Protein AF-A0A9J6CZW3-F1 (afdb_monomer_lite)

Secondary structure (DSSP, 8-state):
-EEEEEEEEEEE--STT--EEEEEEEESEEEPB-TT---B-SSPPEEEEESTHHHHHHHHHHHTT--HHHH-EEEEEEETT-GGGPEEEE-GGGTEEEPPPPB-BTT--PPSB-EEEEEEETTS-EEEEEEPPPBEEEPSPPS----TTTSPBTT-EEEEEEE-SS-STTEEEEEEETTEEEEESS----EEEEE--TT----SS--PBPSB--TT-EEEEEETTT--BPPPEE------

Radius of gyration: 19.93 Å; chains: 1; bounding box: 53×40×54 Å

Structure (mmCIF, N/CA/C/O backbone):
data_AF-A0A9J6CZW3-F1
#
_entry.id   AF-A0A9J6CZW3-F1
#
loop_
_atom_site.group_PDB
_atom_site.id
_atom_site.type_symbol
_atom_site.label_atom_id
_atom_site.label_alt_id
_atom_site.label_comp_id
_atom_site.label_asym_id
_atom_site.label_entity_id
_atom_site.label_seq_id
_atom_site.pdbx_PDB_ins_code
_atom_site.Cartn_x
_atom_site.Cartn_y
_atom_site.Cartn_z
_atom_site.occupancy
_atom_site.B_iso_or_equiv
_atom_site.auth_seq_id
_atom_site.auth_comp_id
_atom_site.auth_asym_id
_atom_site.auth_atom_id
_atom_site.pdbx_PDB_model_num
ATOM 1 N N . MET A 1 1 ? 8.645 8.645 -10.206 1.00 67.69 1 MET A N 1
ATOM 2 C CA . MET A 1 1 ? 9.502 7.923 -9.237 1.00 67.69 1 MET A CA 1
ATOM 3 C C . MET A 1 1 ? 8.877 6.564 -8.958 1.00 67.69 1 MET A C 1
ATOM 5 O O . MET A 1 1 ? 7.658 6.493 -8.851 1.00 67.69 1 MET A O 1
ATOM 9 N N . VAL A 1 2 ? 9.685 5.504 -8.887 1.00 67.06 2 VAL A N 1
ATOM 10 C CA . VAL A 1 2 ? 9.234 4.144 -8.548 1.00 67.06 2 VAL A CA 1
ATOM 11 C C . VAL A 1 2 ? 9.910 3.746 -7.241 1.00 67.06 2 VAL A C 1
ATOM 13 O O . VAL A 1 2 ? 11.135 3.807 -7.159 1.00 67.06 2 VAL A O 1
ATOM 16 N N . SER A 1 3 ? 9.125 3.358 -6.240 1.00 72.81 3 SER A N 1
ATOM 17 C CA . SER A 1 3 ? 9.622 2.955 -4.920 1.00 72.81 3 SER A CA 1
ATOM 18 C C . SER A 1 3 ? 9.234 1.504 -4.637 1.00 72.81 3 SER A C 1
ATOM 20 O O . SER A 1 3 ? 8.061 1.167 -4.809 1.00 72.81 3 SER A O 1
ATOM 22 N N . PRO A 1 4 ? 10.152 0.633 -4.182 1.00 75.00 4 PRO A N 1
ATOM 23 C CA . PRO A 1 4 ? 9.788 -0.711 -3.751 1.00 75.00 4 PRO A CA 1
ATOM 24 C C . PRO A 1 4 ? 8.944 -0.665 -2.467 1.00 75.00 4 PRO A C 1
ATOM 26 O O . PRO A 1 4 ? 9.240 0.088 -1.532 1.00 75.00 4 PRO A O 1
ATOM 29 N N . VAL A 1 5 ? 7.891 -1.478 -2.413 1.00 79.62 5 VAL A N 1
ATOM 30 C CA . VAL A 1 5 ? 6.906 -1.477 -1.322 1.00 79.62 5 VAL A CA 1
ATOM 31 C C . VAL A 1 5 ? 6.631 -2.880 -0.803 1.00 79.62 5 VAL A C 1
ATOM 33 O O . VAL A 1 5 ? 6.794 -3.881 -1.498 1.00 79.62 5 VAL A O 1
ATOM 36 N N . ALA A 1 6 ? 6.194 -2.943 0.445 1.00 70.12 6 ALA A N 1
ATOM 37 C CA . ALA A 1 6 ? 5.714 -4.140 1.098 1.00 70.12 6 ALA A CA 1
ATOM 38 C C . ALA A 1 6 ? 4.240 -3.981 1.455 1.00 70.12 6 ALA A C 1
ATOM 40 O O . ALA A 1 6 ? 3.775 -2.894 1.790 1.00 70.12 6 ALA A O 1
ATOM 41 N N . ALA A 1 7 ? 3.543 -5.113 1.428 1.00 72.00 7 ALA A N 1
ATOM 42 C CA . ALA A 1 7 ? 2.287 -5.290 2.131 1.00 72.00 7 ALA A CA 1
ATOM 43 C C . ALA A 1 7 ? 2.491 -6.358 3.205 1.00 72.00 7 ALA A C 1
ATOM 45 O O . ALA A 1 7 ? 3.097 -7.404 2.930 1.00 72.00 7 ALA A O 1
ATOM 46 N N . THR A 1 8 ? 1.986 -6.088 4.401 1.00 75.44 8 THR A N 1
ATOM 47 C CA . THR A 1 8 ? 1.850 -7.060 5.484 1.00 75.44 8 THR A CA 1
ATOM 48 C C . THR A 1 8 ? 0.366 -7.267 5.706 1.00 75.44 8 THR A C 1
ATOM 50 O O . THR A 1 8 ? -0.325 -6.312 6.037 1.00 75.44 8 THR A O 1
ATOM 53 N N . THR A 1 9 ? -0.116 -8.483 5.478 1.00 75.19 9 THR A N 1
ATOM 54 C CA . THR A 1 9 ? -1.520 -8.845 5.679 1.00 75.19 9 THR A CA 1
ATOM 55 C C . THR A 1 9 ? -1.598 -9.763 6.883 1.00 75.19 9 THR A C 1
ATOM 57 O O . THR A 1 9 ? -0.913 -10.785 6.912 1.00 75.19 9 THR A O 1
ATOM 60 N N . VAL A 1 10 ? -2.414 -9.390 7.861 1.00 74.88 10 VAL A N 1
ATOM 61 C CA . VAL A 1 10 ? -2.723 -10.203 9.036 1.00 74.88 10 VAL A CA 1
ATOM 62 C C . VAL A 1 10 ? -4.222 -10.450 9.024 1.00 74.88 10 VAL A C 1
ATOM 64 O O . VAL A 1 10 ? -4.991 -9.503 8.893 1.00 74.88 10 VAL A O 1
ATOM 67 N N . ALA A 1 11 ? -4.628 -11.712 9.110 1.00 68.25 11 ALA A N 1
ATOM 68 C CA . ALA A 1 11 ? -6.025 -12.101 9.231 1.00 68.25 11 ALA A CA 1
ATOM 69 C C . ALA A 1 11 ? -6.214 -12.768 10.595 1.00 68.25 11 ALA A C 1
ATOM 71 O O . ALA A 1 11 ? -5.487 -13.711 10.908 1.00 68.25 11 ALA A O 1
ATOM 72 N N . ASP A 1 12 ? -7.159 -12.273 11.390 1.00 58.28 12 ASP A N 1
ATOM 73 C CA . ASP A 1 12 ? -7.645 -12.966 12.581 1.00 58.28 12 ASP A CA 1
ATOM 74 C C . ASP A 1 12 ? -8.987 -13.624 12.241 1.00 58.28 12 ASP A C 1
ATOM 76 O O . ASP A 1 12 ? -9.924 -12.969 11.773 1.00 58.28 12 ASP A O 1
ATOM 80 N N . SER A 1 13 ? -9.059 -14.942 12.425 1.00 51.38 13 SER A N 1
ATOM 81 C CA . SER A 1 13 ? -10.253 -15.746 12.182 1.00 51.38 13 SER A CA 1
ATOM 82 C C . SER A 1 13 ? -10.719 -16.348 13.504 1.00 51.38 13 SER A C 1
ATOM 84 O O . SER A 1 13 ? -10.330 -17.460 13.874 1.00 51.38 13 SER A O 1
ATOM 86 N N . LYS A 1 14 ? -11.571 -15.627 14.230 1.00 49.53 14 LYS A N 1
ATOM 87 C CA . LYS A 1 14 ? -12.278 -16.181 15.387 1.00 49.53 14 LYS A CA 1
ATOM 88 C C . LYS A 1 14 ? -13.766 -16.296 15.066 1.00 49.53 14 LYS A C 1
ATOM 90 O O . LYS A 1 14 ? -14.519 -15.352 15.255 1.00 49.53 14 LYS A O 1
ATOM 95 N N . ARG A 1 15 ? -14.143 -17.523 14.680 1.00 47.56 15 ARG A N 1
ATOM 96 C CA . ARG A 1 15 ? -15.491 -18.059 14.391 1.00 47.56 15 ARG A CA 1
ATOM 97 C C . ARG A 1 15 ? -16.042 -17.793 12.987 1.00 47.56 15 ARG A C 1
ATOM 99 O O . ARG A 1 15 ? -15.716 -16.819 12.325 1.00 47.56 15 ARG A O 1
ATOM 106 N N . GLU A 1 16 ? -16.800 -18.786 12.534 1.00 53.28 16 GLU A N 1
ATOM 107 C CA . GLU A 1 16 ? -17.244 -19.013 11.163 1.00 53.28 16 GLU A CA 1
ATOM 108 C C . GLU A 1 16 ? -18.014 -17.810 10.590 1.00 53.28 16 GLU A C 1
ATOM 110 O O . GLU A 1 16 ? -18.932 -17.296 11.221 1.00 53.28 16 GLU A O 1
ATOM 115 N N . LEU A 1 17 ? -17.640 -17.438 9.358 1.00 57.78 17 LEU A N 1
ATOM 116 C CA . LEU A 1 17 ? -18.304 -16.541 8.392 1.00 57.78 17 LEU A CA 1
ATOM 117 C C . LEU A 1 17 ? -17.837 -15.075 8.273 1.00 57.78 17 LEU A C 1
ATOM 119 O O . LEU A 1 17 ? -18.094 -14.504 7.216 1.00 57.78 17 LEU A O 1
ATOM 123 N N . SER A 1 18 ? -17.083 -14.475 9.205 1.00 71.00 18 SER A N 1
ATOM 124 C CA . SER A 1 18 ? -16.532 -13.115 8.993 1.00 71.00 18 SER A CA 1
ATOM 125 C C . SER A 1 18 ? -15.066 -12.968 9.420 1.00 71.00 18 SER A C 1
ATOM 127 O O . SER A 1 18 ? -14.659 -13.373 10.505 1.00 71.00 18 SER A O 1
ATOM 129 N N . LEU A 1 19 ? -14.236 -12.418 8.524 1.00 85.31 19 LEU A N 1
ATOM 130 C CA . LEU A 1 19 ? -12.794 -12.246 8.736 1.00 85.31 19 LEU A CA 1
ATOM 131 C C . LEU A 1 19 ? -12.462 -10.804 9.122 1.00 85.31 19 LEU A C 1
ATOM 133 O O . LEU A 1 19 ? -12.968 -9.867 8.504 1.00 85.31 19 LEU A O 1
ATOM 137 N N . ASN A 1 20 ? -11.546 -10.653 10.081 1.00 89.38 20 ASN A N 1
ATOM 138 C CA . ASN A 1 20 ? -10.897 -9.390 10.418 1.00 89.38 20 ASN A CA 1
ATOM 139 C C . ASN A 1 20 ? -9.519 -9.361 9.774 1.00 89.38 20 ASN A C 1
ATOM 141 O O . ASN A 1 20 ? -8.616 -10.088 10.190 1.00 89.38 20 ASN A O 1
ATOM 145 N N . ILE A 1 21 ? -9.348 -8.540 8.743 1.00 91.50 21 ILE A N 1
ATOM 146 C CA . ILE A 1 21 ? -8.085 -8.443 8.015 1.00 91.50 21 ILE A CA 1
ATOM 147 C C . ILE A 1 21 ? -7.501 -7.048 8.203 1.00 91.50 21 ILE A C 1
ATOM 149 O O . ILE A 1 21 ? -8.170 -6.047 7.964 1.00 91.50 21 ILE A O 1
ATOM 153 N N . ILE A 1 22 ? -6.229 -6.984 8.582 1.00 92.38 22 ILE A N 1
ATOM 154 C CA . ILE A 1 22 ? -5.438 -5.755 8.620 1.00 92.38 22 ILE A CA 1
ATOM 155 C C . ILE A 1 22 ? -4.379 -5.838 7.534 1.00 92.38 22 ILE A C 1
ATOM 157 O O . ILE A 1 22 ? -3.640 -6.822 7.437 1.00 92.38 22 ILE A O 1
ATOM 161 N N . VAL A 1 23 ? -4.273 -4.786 6.727 1.00 92.50 23 VAL A N 1
ATOM 162 C CA . VAL A 1 23 ? -3.209 -4.651 5.732 1.00 92.50 23 VAL A CA 1
ATOM 163 C C . VAL A 1 23 ? -2.390 -3.407 6.020 1.00 92.50 23 VAL A C 1
ATOM 165 O O . VAL A 1 23 ? -2.892 -2.293 5.928 1.00 92.50 23 VAL A O 1
ATOM 168 N N . ILE A 1 24 ? -1.106 -3.598 6.309 1.00 92.88 24 ILE A N 1
ATOM 169 C CA . ILE A 1 24 ? -0.128 -2.521 6.464 1.00 92.88 24 ILE A CA 1
ATOM 170 C C . ILE A 1 24 ? 0.669 -2.422 5.166 1.00 92.88 24 ILE A C 1
ATOM 172 O O . ILE A 1 24 ? 1.400 -3.354 4.810 1.00 92.88 24 ILE A O 1
ATOM 176 N N . LEU A 1 25 ? 0.537 -1.301 4.462 1.00 92.25 25 LEU A N 1
ATOM 177 C CA . LEU A 1 25 ? 1.336 -0.987 3.284 1.00 92.25 25 LEU A CA 1
ATOM 178 C C . LEU A 1 25 ? 2.404 0.048 3.632 1.00 92.25 25 LEU A C 1
ATOM 180 O O . LEU A 1 25 ? 2.115 1.090 4.217 1.00 92.25 25 LEU A O 1
ATOM 184 N N . ASN A 1 26 ? 3.646 -0.219 3.240 1.00 90.94 26 ASN A N 1
ATOM 185 C CA . ASN A 1 26 ? 4.768 0.674 3.512 1.00 90.94 26 ASN A CA 1
ATOM 186 C C . ASN A 1 26 ? 5.879 0.530 2.466 1.00 90.94 26 ASN A C 1
ATOM 188 O O . ASN A 1 26 ? 6.010 -0.498 1.801 1.00 90.94 26 ASN A O 1
ATOM 192 N N . ALA A 1 27 ? 6.731 1.548 2.350 1.00 89.06 27 ALA A N 1
ATOM 193 C CA . ALA A 1 27 ? 7.990 1.422 1.622 1.00 89.06 27 ALA A CA 1
ATOM 194 C C . ALA A 1 27 ? 8.925 0.431 2.340 1.00 89.06 27 ALA A C 1
ATOM 196 O O . ALA A 1 27 ? 8.997 0.422 3.570 1.00 89.06 27 ALA A O 1
ATOM 197 N N . VAL A 1 28 ? 9.672 -0.385 1.590 1.00 88.12 28 VAL A N 1
ATOM 198 C CA . VAL A 1 28 ? 10.689 -1.295 2.179 1.00 88.12 28 VAL A CA 1
ATOM 199 C C . VAL A 1 28 ? 12.018 -0.597 2.446 1.00 88.12 28 VAL A C 1
ATOM 201 O O . VAL A 1 28 ? 12.859 -1.096 3.195 1.00 88.12 28 VAL A O 1
ATOM 204 N N . VAL A 1 29 ? 12.212 0.572 1.840 1.00 84.00 29 VAL A N 1
ATOM 205 C CA . VAL A 1 29 ? 13.411 1.390 1.964 1.00 84.00 29 VAL A CA 1
ATOM 206 C C . VAL A 1 29 ? 13.005 2.847 2.152 1.00 84.00 29 VAL A C 1
ATOM 208 O O . VAL A 1 29 ? 12.082 3.329 1.500 1.00 84.00 29 VAL A O 1
ATOM 211 N N . VAL A 1 30 ? 13.712 3.548 3.035 1.00 82.31 30 VAL A N 1
ATOM 212 C CA . VAL A 1 30 ? 13.486 4.957 3.364 1.00 82.31 30 VAL A CA 1
ATOM 213 C C . VAL A 1 30 ? 14.793 5.725 3.289 1.00 82.31 30 VAL A C 1
ATOM 215 O O . VAL A 1 30 ? 15.814 5.273 3.806 1.00 82.31 30 VAL A O 1
ATOM 218 N N . GLN A 1 31 ? 14.752 6.910 2.686 1.00 78.94 31 GLN A N 1
ATOM 219 C CA . GLN A 1 31 ? 15.911 7.783 2.564 1.00 78.94 31 GLN A CA 1
ATOM 220 C C . GLN A 1 31 ? 16.051 8.715 3.776 1.00 78.94 31 GLN A C 1
ATOM 222 O O . GLN A 1 31 ? 15.079 9.312 4.238 1.00 78.94 31 GLN A O 1
ATOM 227 N N . LYS A 1 32 ? 17.282 8.860 4.275 1.00 82.00 32 LYS A N 1
ATOM 228 C CA . LYS A 1 32 ? 17.621 9.833 5.322 1.00 82.00 32 LYS A CA 1
ATOM 229 C C . LYS A 1 32 ? 17.555 11.276 4.814 1.00 82.00 32 LYS A C 1
ATOM 231 O O . LYS A 1 32 ? 17.997 11.587 3.712 1.00 82.00 32 LYS A O 1
ATOM 236 N N . SER A 1 33 ? 17.114 12.166 5.692 1.00 76.56 33 SER A N 1
ATOM 237 C CA . SER A 1 33 ? 17.142 13.624 5.568 1.00 76.56 33 SER A CA 1
ATOM 238 C C . SER A 1 33 ? 18.525 14.178 5.920 1.00 76.56 33 SER A C 1
ATOM 240 O O . SER A 1 33 ? 19.068 13.871 6.983 1.00 76.56 33 SER A O 1
ATOM 242 N N . TYR A 1 34 ? 19.094 15.019 5.056 1.00 75.31 34 TYR A N 1
ATOM 243 C CA . TYR A 1 34 ? 20.425 15.612 5.239 1.00 75.31 34 TYR A CA 1
ATOM 244 C C . TYR A 1 34 ? 20.338 17.129 5.437 1.00 75.31 34 TYR A C 1
ATOM 246 O O . TYR A 1 34 ? 19.664 17.828 4.676 1.00 75.31 34 TYR A O 1
ATOM 254 N N . GLY A 1 35 ? 21.069 17.644 6.433 1.00 73.69 35 GLY A N 1
ATOM 255 C CA . GLY A 1 35 ? 21.044 19.063 6.793 1.00 73.69 35 GLY A CA 1
ATOM 256 C C . GLY A 1 35 ? 19.627 19.526 7.144 1.00 73.69 35 GLY A C 1
ATOM 257 O O . GLY A 1 35 ? 18.889 18.815 7.820 1.00 73.69 35 GLY A O 1
ATOM 258 N N . ASN A 1 36 ? 19.227 20.687 6.623 1.00 71.31 36 ASN A N 1
ATOM 259 C CA . ASN A 1 36 ? 17.894 21.256 6.857 1.00 71.31 36 ASN A CA 1
ATOM 260 C C . ASN A 1 36 ? 16.810 20.705 5.908 1.00 71.31 36 ASN A C 1
ATOM 262 O O . ASN A 1 36 ? 15.644 21.083 6.021 1.00 71.31 36 ASN A O 1
ATOM 266 N N . LYS A 1 37 ? 17.161 19.823 4.958 1.00 68.12 37 LYS A N 1
ATOM 267 C CA . LYS A 1 37 ? 16.193 19.234 4.020 1.00 68.12 37 LYS A CA 1
ATOM 268 C C . LYS A 1 37 ? 15.474 18.060 4.675 1.00 68.12 37 LYS A C 1
ATOM 270 O O . LYS A 1 37 ? 16.085 17.019 4.904 1.00 68.12 37 LYS A O 1
ATOM 275 N N . LYS A 1 38 ? 14.168 18.206 4.902 1.00 69.81 38 LYS A N 1
ATOM 276 C CA . LYS A 1 38 ? 13.287 17.123 5.359 1.00 69.81 38 LYS A CA 1
ATOM 277 C C . LYS A 1 38 ? 12.829 16.288 4.163 1.00 69.81 38 LYS A C 1
ATOM 279 O O . LYS A 1 38 ? 12.134 16.787 3.283 1.00 69.81 38 LYS A O 1
ATOM 284 N N . GLN A 1 39 ? 13.239 15.027 4.132 1.00 69.38 39 GLN A N 1
ATOM 285 C CA . GLN A 1 39 ? 12.763 14.023 3.189 1.00 69.38 39 GLN A CA 1
ATOM 286 C C . GLN A 1 39 ? 11.767 13.117 3.902 1.00 69.38 39 GLN A C 1
ATOM 288 O O . GLN A 1 39 ? 12.128 12.342 4.786 1.00 69.38 39 GLN A O 1
ATOM 293 N N . PHE A 1 40 ? 10.504 13.250 3.522 1.00 72.62 40 PHE A N 1
ATOM 294 C CA . PHE A 1 40 ? 9.447 12.360 3.977 1.00 72.62 40 PHE A CA 1
ATOM 295 C C . PHE A 1 40 ? 9.563 11.003 3.257 1.00 72.62 40 PHE A C 1
ATOM 297 O O . PHE A 1 40 ? 10.047 10.929 2.127 1.00 72.62 40 PHE A O 1
ATOM 304 N N . ILE A 1 41 ? 9.146 9.922 3.918 1.00 75.81 41 ILE A N 1
ATOM 305 C CA . ILE A 1 41 ? 8.979 8.587 3.317 1.00 75.81 41 ILE A CA 1
ATOM 306 C C . ILE A 1 41 ? 7.951 8.644 2.185 1.00 75.81 41 ILE A C 1
ATOM 308 O O . ILE A 1 41 ? 6.862 9.194 2.337 1.00 75.81 41 ILE A O 1
ATOM 312 N N . PHE A 1 42 ? 8.279 8.006 1.064 1.00 77.94 42 PHE A N 1
ATOM 313 C CA . PHE A 1 42 ? 7.345 7.835 -0.038 1.00 77.94 42 PHE A CA 1
ATOM 314 C C . PHE A 1 42 ? 7.331 6.387 -0.548 1.00 77.94 42 PHE A C 1
ATOM 316 O O . PHE A 1 42 ? 8.402 5.824 -0.800 1.00 77.94 42 PHE A O 1
ATOM 323 N N . PRO A 1 43 ? 6.138 5.808 -0.780 1.00 87.44 43 PRO A N 1
ATOM 324 C CA . PRO A 1 43 ? 4.819 6.361 -0.438 1.00 87.44 43 PRO A CA 1
ATOM 325 C C . PRO A 1 43 ? 4.597 6.447 1.090 1.00 87.44 43 PRO A C 1
ATOM 327 O O . PRO A 1 43 ? 5.303 5.757 1.833 1.00 87.44 43 PRO A O 1
ATOM 330 N N . PRO A 1 44 ? 3.657 7.286 1.574 1.00 89.12 44 PRO A N 1
ATOM 331 C CA . PRO A 1 44 ? 3.296 7.286 2.988 1.00 89.12 44 PRO A CA 1
ATOM 332 C C . PRO A 1 44 ? 2.819 5.890 3.387 1.00 89.12 44 PRO A C 1
ATOM 334 O O . PRO A 1 44 ? 2.148 5.211 2.606 1.00 89.12 44 PRO A O 1
ATOM 337 N N . SER A 1 45 ? 3.168 5.456 4.597 1.00 91.31 45 SER A N 1
ATOM 338 C CA . SER A 1 45 ? 2.644 4.181 5.091 1.00 91.31 45 SER A CA 1
ATOM 339 C C . SER A 1 45 ? 1.139 4.312 5.298 1.00 91.31 45 SER A C 1
ATOM 341 O O . SER A 1 45 ? 0.641 5.397 5.600 1.00 91.31 45 SER A O 1
ATOM 343 N N . CYS A 1 46 ? 0.398 3.233 5.104 1.00 91.81 46 CYS A N 1
ATOM 344 C CA . CYS A 1 46 ? -1.039 3.237 5.319 1.00 91.81 46 CYS A CA 1
ATOM 345 C C . CYS A 1 46 ? -1.533 1.889 5.822 1.00 91.81 46 CYS A C 1
ATOM 347 O O . CYS A 1 46 ? -0.886 0.855 5.641 1.00 91.81 46 CYS A O 1
ATOM 349 N N . VAL A 1 47 ? -2.676 1.932 6.491 1.00 93.25 47 VAL A N 1
ATOM 350 C CA . VAL A 1 47 ? -3.313 0.776 7.109 1.00 93.25 47 VAL A CA 1
ATOM 351 C C . VAL A 1 47 ? -4.730 0.668 6.562 1.00 93.25 47 VAL A C 1
ATOM 353 O O . VAL A 1 47 ? -5.444 1.669 6.513 1.00 93.25 47 VAL A O 1
ATOM 356 N N . TYR A 1 48 ? -5.109 -0.537 6.144 1.00 93.00 48 TYR A N 1
ATOM 357 C CA . TYR A 1 48 ? -6.461 -0.888 5.723 1.00 93.00 48 TYR A CA 1
ATOM 358 C C . TYR A 1 48 ? -7.052 -1.905 6.688 1.00 93.00 48 TYR A C 1
ATOM 360 O O . TYR A 1 48 ? -6.364 -2.848 7.088 1.00 93.00 48 TYR A O 1
ATOM 368 N N . LEU A 1 49 ? -8.335 -1.744 6.979 1.00 92.88 49 LEU A N 1
ATOM 369 C CA . LEU A 1 49 ? -9.165 -2.729 7.653 1.00 92.88 49 LEU A CA 1
ATOM 370 C C . LEU A 1 49 ? -10.089 -3.339 6.598 1.00 92.88 49 LEU A C 1
ATOM 372 O O . LEU A 1 49 ? -10.886 -2.650 5.970 1.00 92.88 49 LEU A O 1
ATOM 376 N N . LEU A 1 50 ? -9.920 -4.624 6.325 1.00 91.06 50 LEU A N 1
ATOM 377 C CA . LEU A 1 50 ? -10.673 -5.349 5.308 1.00 91.06 50 LEU A CA 1
ATOM 378 C C . LEU A 1 50 ? -11.462 -6.488 5.957 1.00 91.06 50 LEU A C 1
ATOM 380 O O . LEU A 1 50 ? -11.070 -7.011 7.002 1.00 91.06 50 LEU A O 1
ATOM 384 N N . GLY A 1 51 ? -12.532 -6.900 5.283 1.00 89.81 51 GLY A N 1
ATOM 385 C CA . GLY A 1 51 ? -13.441 -7.939 5.754 1.00 89.81 51 GLY A CA 1
ATOM 386 C C . GLY A 1 51 ? -14.552 -7.397 6.651 1.00 89.81 51 GLY A C 1
ATOM 387 O O . GLY A 1 51 ? -14.405 -6.374 7.321 1.00 89.81 51 GLY A O 1
ATOM 388 N N . ASP A 1 52 ? -15.677 -8.105 6.649 1.00 89.62 52 ASP A N 1
ATOM 389 C CA . ASP A 1 52 ? -16.912 -7.649 7.298 1.00 89.62 52 ASP A CA 1
ATOM 390 C C . ASP A 1 52 ? -16.914 -7.906 8.814 1.00 89.62 52 ASP A C 1
ATOM 392 O O . ASP A 1 52 ? -17.800 -7.445 9.536 1.00 89.62 52 ASP A O 1
ATOM 396 N N . GLY A 1 53 ? -15.904 -8.617 9.331 1.00 90.06 53 GLY A N 1
ATOM 397 C CA . GLY A 1 53 ? -15.799 -8.918 10.757 1.00 90.06 53 GLY A CA 1
ATOM 398 C C . GLY A 1 53 ? -15.648 -7.663 11.624 1.00 90.06 53 GLY A C 1
ATOM 399 O O . GLY A 1 53 ? -16.136 -7.646 12.754 1.00 90.06 53 GLY A O 1
ATOM 400 N N . TRP A 1 54 ? -15.052 -6.588 11.091 1.00 90.56 54 TRP A N 1
ATOM 401 C CA . TRP A 1 54 ? -14.869 -5.329 11.818 1.00 90.56 54 TRP A CA 1
ATOM 402 C C . TRP A 1 54 ? -16.212 -4.672 12.130 1.00 90.56 54 TRP A C 1
ATOM 404 O O . TRP A 1 54 ? -16.455 -4.244 13.260 1.00 90.56 54 TRP A O 1
ATOM 414 N N . GLN A 1 55 ? -17.111 -4.650 11.142 1.00 89.88 55 GLN A N 1
ATOM 415 C CA . GLN A 1 55 ? -18.476 -4.164 11.329 1.00 89.88 55 GLN A CA 1
ATOM 416 C C . GLN A 1 55 ? -19.263 -5.096 12.251 1.00 89.88 55 GLN A C 1
ATOM 418 O O . GLN A 1 55 ? -19.889 -4.622 13.196 1.00 89.88 55 GLN A O 1
ATOM 423 N N . GLY A 1 56 ? -19.149 -6.415 12.062 1.00 90.25 56 GLY A N 1
ATOM 424 C CA . GLY A 1 56 ? -19.808 -7.393 12.932 1.00 90.25 56 GLY A CA 1
ATOM 425 C C . GLY A 1 56 ? -19.403 -7.265 14.407 1.00 90.25 56 GLY A C 1
ATOM 426 O O . GLY A 1 56 ? -20.257 -7.334 15.293 1.00 90.25 56 GLY A O 1
ATOM 427 N N . LYS A 1 57 ? -18.117 -7.014 14.685 1.00 89.75 57 LYS A N 1
ATOM 428 C CA . LYS A 1 57 ? -17.610 -6.762 16.042 1.00 89.75 57 LYS A CA 1
ATOM 429 C C . LYS A 1 57 ? -18.150 -5.448 16.611 1.00 89.75 57 LYS A C 1
ATOM 431 O O . LYS A 1 57 ? -18.586 -5.440 17.761 1.00 89.75 57 LYS A O 1
ATOM 436 N N . ARG A 1 58 ? -18.191 -4.370 15.819 1.00 90.88 58 ARG A N 1
ATOM 437 C CA . ARG A 1 58 ? -18.809 -3.096 16.232 1.00 90.88 58 ARG A CA 1
ATOM 438 C C . ARG A 1 58 ? -20.284 -3.287 16.599 1.00 90.88 58 ARG A C 1
ATOM 440 O O . ARG A 1 58 ? -20.693 -2.897 17.686 1.00 90.88 58 ARG A O 1
ATOM 447 N N . GLU A 1 59 ? -21.069 -3.949 15.751 1.00 92.69 59 GLU A N 1
ATOM 448 C CA . GLU A 1 59 ? -22.482 -4.245 16.030 1.00 92.69 59 GLU A CA 1
ATOM 449 C C . GLU A 1 59 ? -22.668 -5.120 17.272 1.00 92.69 59 GLU A C 1
ATOM 451 O O . GLU A 1 59 ? -23.620 -4.942 18.031 1.00 92.69 59 GLU A O 1
ATOM 456 N N . GLN A 1 60 ? -21.768 -6.078 17.498 1.00 91.69 60 GLN A N 1
ATOM 457 C CA . GLN A 1 60 ? -21.791 -6.903 18.700 1.00 91.69 60 GLN A CA 1
ATOM 458 C C . GLN A 1 60 ? -21.583 -6.068 19.970 1.00 91.69 60 GLN A C 1
ATOM 460 O O . GLN A 1 60 ? -22.305 -6.291 20.940 1.00 91.69 60 GLN A O 1
ATOM 465 N N . LEU A 1 61 ? -20.642 -5.119 19.963 1.00 92.75 61 LEU A N 1
ATOM 466 C CA . LEU A 1 61 ? -20.409 -4.208 21.089 1.00 92.75 61 LEU A CA 1
ATOM 467 C C . LEU A 1 61 ? -21.638 -3.333 21.356 1.00 92.75 61 LEU A C 1
ATOM 469 O O . LEU A 1 61 ? -22.111 -3.272 22.490 1.00 92.75 61 LEU A O 1
ATOM 473 N N . LEU A 1 62 ? -22.226 -2.751 20.308 1.00 94.50 62 LEU A N 1
ATOM 474 C CA . LEU A 1 62 ? -23.446 -1.945 20.428 1.00 94.50 62 LEU A CA 1
ATOM 475 C C . LEU A 1 62 ? -24.623 -2.766 20.981 1.00 94.50 62 LEU A C 1
ATOM 477 O O . LEU A 1 62 ? -25.334 -2.314 21.876 1.00 94.50 62 LEU A O 1
ATOM 481 N N . ARG A 1 63 ? -24.803 -4.016 20.524 1.00 95.06 63 ARG A N 1
ATOM 482 C CA . ARG A 1 63 ? -25.820 -4.935 21.076 1.00 95.06 63 ARG A CA 1
ATOM 483 C C . ARG A 1 63 ? -25.570 -5.309 22.537 1.00 95.06 63 ARG A C 1
ATOM 485 O O . ARG A 1 63 ? -26.525 -5.613 23.244 1.00 95.06 63 ARG A O 1
ATOM 492 N N . ALA A 1 64 ? -24.316 -5.301 22.983 1.00 94.62 64 ALA A N 1
ATOM 493 C CA . ALA A 1 64 ? -23.948 -5.538 24.376 1.00 94.62 64 ALA A CA 1
ATOM 494 C C . ALA A 1 64 ? -24.159 -4.303 25.279 1.00 94.62 64 ALA A C 1
ATOM 496 O O . ALA A 1 64 ? -23.908 -4.389 26.479 1.00 94.62 64 ALA A O 1
ATOM 497 N N . GLY A 1 65 ? -24.645 -3.184 24.729 1.00 95.06 65 GLY A N 1
ATOM 498 C CA . GLY A 1 65 ? -24.914 -1.948 25.465 1.00 95.06 65 GLY A CA 1
ATOM 499 C C . GLY A 1 65 ? -23.748 -0.957 25.488 1.00 95.06 65 GLY A C 1
ATOM 500 O O . GLY A 1 65 ? -23.809 0.014 26.238 1.00 95.06 65 GLY A O 1
ATOM 501 N N . GLU A 1 66 ? -22.699 -1.183 24.691 1.00 95.94 66 GLU A N 1
ATOM 502 C CA . GLU A 1 66 ? -21.599 -0.230 24.537 1.00 95.94 66 GLU A CA 1
ATOM 503 C C . GLU A 1 66 ? -22.053 1.024 23.774 1.00 95.94 66 GLU A C 1
ATOM 505 O O . GLU A 1 66 ? -22.959 0.982 22.938 1.00 95.94 66 GLU A O 1
ATOM 510 N N . SER A 1 67 ? -21.409 2.156 24.050 1.00 95.06 67 SER A N 1
ATOM 511 C CA . SER A 1 67 ? -21.669 3.405 23.330 1.00 95.06 67 SER A CA 1
ATOM 512 C C . SER A 1 67 ? -21.082 3.391 21.910 1.00 95.06 67 SER A C 1
ATOM 514 O O . SER A 1 67 ? -20.116 2.685 21.633 1.00 95.06 67 SER A O 1
ATOM 516 N N . GLU A 1 68 ? -21.601 4.237 21.010 1.00 91.94 68 GLU A N 1
ATOM 517 C CA . GLU A 1 68 ? -20.994 4.449 19.679 1.00 91.94 68 GLU A CA 1
ATOM 518 C C . GLU A 1 68 ? -19.523 4.861 19.774 1.00 91.94 68 GLU A C 1
ATOM 520 O O . GLU A 1 68 ? -18.700 4.408 18.982 1.00 91.94 68 GLU A O 1
ATOM 525 N N . HIS A 1 69 ? -19.185 5.681 20.777 1.00 91.38 69 HIS A N 1
ATOM 526 C CA . HIS A 1 69 ? -17.800 6.041 21.041 1.00 91.38 69 HIS A CA 1
ATOM 527 C C . HIS A 1 69 ? -17.000 4.821 21.491 1.00 91.38 69 HIS A C 1
ATOM 529 O O . HIS A 1 69 ? -15.988 4.537 20.884 1.00 91.38 69 HIS A O 1
ATOM 535 N N . GLY A 1 70 ? -17.467 4.050 22.472 1.00 91.44 70 GLY A N 1
ATOM 536 C CA . GLY A 1 70 ? -16.740 2.880 22.968 1.00 91.44 70 GLY A CA 1
ATOM 537 C C . GLY A 1 70 ? -16.558 1.764 21.933 1.00 91.44 70 GLY A C 1
ATOM 538 O O . GLY A 1 70 ? -15.552 1.059 21.960 1.00 91.44 70 GLY A O 1
ATOM 539 N N . ALA A 1 71 ? -17.494 1.625 20.989 1.00 91.88 71 ALA A N 1
ATOM 540 C CA . ALA A 1 71 ? -17.408 0.661 19.893 1.00 91.88 71 ALA A CA 1
ATOM 541 C C . ALA A 1 71 ? -16.516 1.135 18.728 1.00 91.88 71 ALA A C 1
ATOM 543 O O . ALA A 1 71 ? -16.170 0.330 17.855 1.00 91.88 71 ALA A O 1
ATOM 544 N N . HIS A 1 72 ? -16.146 2.420 18.698 1.00 91.00 72 HIS A N 1
ATOM 545 C CA . HIS A 1 72 ? -15.251 2.979 17.695 1.00 91.00 72 HIS A CA 1
ATOM 546 C C . HIS A 1 72 ? -13.859 2.346 17.804 1.00 91.00 72 HIS A C 1
ATOM 548 O O . HIS A 1 72 ? -13.355 2.067 18.892 1.00 91.00 72 HIS A O 1
ATOM 554 N N . LEU A 1 73 ? -13.257 2.077 16.648 1.00 91.06 73 LEU A N 1
ATOM 555 C CA . LEU A 1 73 ? -11.951 1.448 16.550 1.00 91.06 73 LEU A CA 1
ATOM 556 C C . LEU A 1 73 ? -10.907 2.516 16.247 1.00 91.06 73 LEU A C 1
ATOM 558 O O . LEU A 1 73 ? -11.004 3.218 15.240 1.00 91.06 73 LEU A O 1
ATOM 562 N N . CYS A 1 74 ? -9.866 2.588 17.065 1.00 90.38 74 CYS A N 1
ATOM 563 C CA . CYS A 1 74 ? -8.744 3.472 16.814 1.00 90.38 74 CYS A CA 1
ATOM 564 C C . CYS A 1 74 ? -7.424 2.699 16.813 1.00 90.38 74 CYS A C 1
ATOM 566 O O . CYS A 1 74 ? -7.325 1.536 17.221 1.00 90.38 74 CYS A O 1
ATOM 568 N N . ALA A 1 75 ? -6.385 3.337 16.279 1.00 92.06 75 ALA A N 1
ATOM 569 C CA . ALA A 1 75 ? -5.061 2.747 16.283 1.00 92.06 75 ALA A CA 1
ATOM 570 C C . ALA A 1 75 ? -3.971 3.768 16.538 1.00 92.06 75 ALA A C 1
ATOM 572 O O . ALA A 1 75 ? -4.121 4.956 16.274 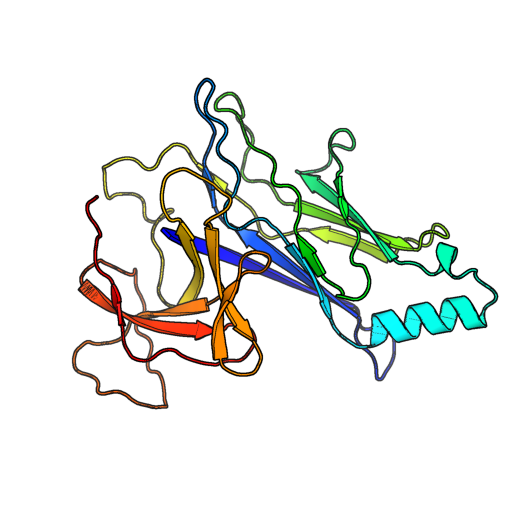1.00 92.06 75 ALA A O 1
ATOM 573 N N . PHE A 1 76 ? -2.833 3.281 17.008 1.00 91.31 76 PHE A N 1
ATOM 574 C CA . PHE A 1 76 ? -1.629 4.072 17.188 1.00 91.31 76 PHE A CA 1
ATOM 575 C C . PHE A 1 76 ? -0.499 3.432 16.409 1.00 91.31 76 PHE A C 1
ATOM 577 O O . PHE A 1 76 ? -0.206 2.251 16.587 1.00 91.31 76 PHE A O 1
ATOM 584 N N . ILE A 1 77 ? 0.156 4.222 15.565 1.00 89.62 77 ILE A N 1
ATOM 585 C CA . ILE A 1 77 ? 1.350 3.800 14.849 1.00 89.62 77 ILE A CA 1
ATOM 586 C C . ILE A 1 77 ? 2.601 4.400 15.480 1.00 89.62 77 ILE A C 1
ATOM 588 O O . ILE A 1 77 ? 2.666 5.595 15.759 1.00 89.62 77 ILE A O 1
ATOM 592 N N . GLY A 1 78 ? 3.616 3.566 15.675 1.00 87.50 78 GLY A N 1
ATOM 593 C CA . GLY A 1 78 ? 4.936 3.971 16.141 1.00 87.50 78 GLY A CA 1
ATOM 594 C C . GLY A 1 78 ? 6.058 3.303 15.353 1.00 87.50 78 GLY A C 1
ATOM 595 O O . GLY A 1 78 ? 5.846 2.360 14.587 1.00 87.50 78 GLY A O 1
ATOM 596 N N . ILE A 1 79 ? 7.278 3.796 15.556 1.00 82.88 79 ILE A N 1
ATOM 597 C CA . ILE A 1 79 ? 8.502 3.180 15.038 1.00 82.88 79 ILE A CA 1
ATOM 598 C C . ILE A 1 79 ? 9.192 2.444 16.186 1.00 82.88 79 ILE A C 1
ATOM 600 O O . ILE A 1 79 ? 9.691 3.072 17.117 1.00 82.88 79 ILE A O 1
ATOM 604 N N . GLY A 1 80 ? 9.269 1.115 16.104 1.00 68.62 80 GLY A N 1
ATOM 605 C CA . GLY A 1 80 ? 9.839 0.300 17.181 1.00 68.62 80 GLY A CA 1
ATOM 606 C C . GLY A 1 80 ? 8.955 0.262 18.436 1.00 68.62 80 GLY A C 1
ATOM 607 O O . GLY A 1 80 ? 7.731 0.242 18.323 1.00 68.62 80 GLY A O 1
ATOM 608 N N . ASN A 1 81 ? 9.586 0.221 19.616 1.00 56.50 81 ASN A N 1
ATOM 609 C CA . ASN A 1 81 ? 8.918 0.051 20.918 1.00 56.50 81 ASN A CA 1
ATOM 610 C C . ASN A 1 81 ? 8.894 1.331 21.779 1.00 56.50 81 ASN A C 1
ATOM 612 O O . ASN A 1 81 ? 8.637 1.250 22.974 1.00 56.50 81 ASN A O 1
ATOM 616 N N . SER A 1 82 ? 9.213 2.505 21.226 1.00 60.22 82 SER A N 1
ATOM 617 C CA . SER A 1 82 ? 9.176 3.756 21.995 1.00 60.22 82 SER A CA 1
ATOM 618 C C . SER A 1 82 ? 7.786 4.389 21.956 1.00 60.22 82 SER A C 1
ATOM 620 O O . SER A 1 82 ? 7.278 4.686 20.875 1.00 60.22 82 SER A O 1
ATOM 622 N N . ASP A 1 83 ? 7.213 4.668 23.125 1.00 61.03 83 ASP A N 1
ATOM 623 C CA . ASP A 1 83 ? 5.888 5.293 23.257 1.00 61.03 83 ASP A CA 1
ATOM 624 C C . ASP A 1 83 ? 5.861 6.796 22.939 1.00 61.03 83 ASP A C 1
ATOM 626 O O . ASP A 1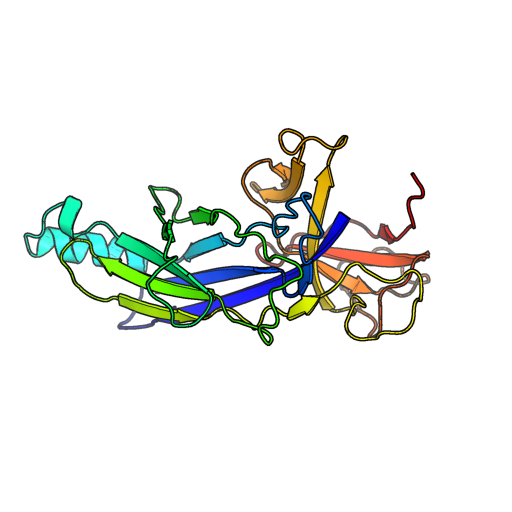 83 ? 4.794 7.348 22.692 1.00 61.03 83 ASP A O 1
ATOM 630 N N . GLN A 1 84 ? 7.019 7.464 22.906 1.00 58.00 84 GLN A N 1
ATOM 631 C CA . GLN A 1 84 ? 7.095 8.932 22.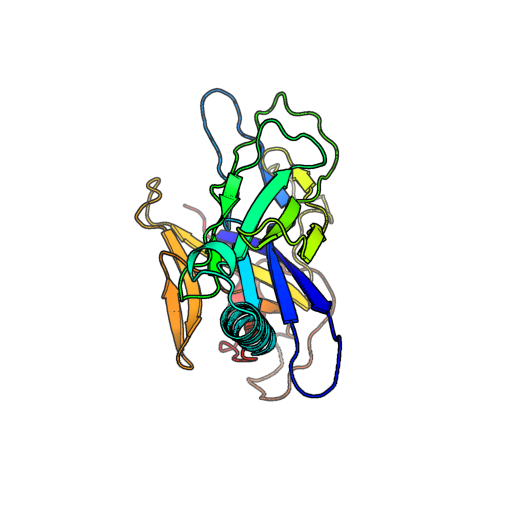867 1.00 58.00 84 GLN A CA 1
ATOM 632 C C . GLN A 1 84 ? 6.707 9.585 21.527 1.00 58.00 84 GLN A C 1
ATOM 634 O O . GLN A 1 84 ? 6.472 10.786 21.507 1.00 58.00 84 GLN A O 1
ATOM 639 N N . ASP A 1 85 ? 6.568 8.815 20.443 1.00 67.75 85 ASP A N 1
ATOM 640 C CA . ASP A 1 85 ? 6.273 9.335 19.094 1.00 67.75 85 ASP A CA 1
ATOM 641 C C . ASP A 1 85 ? 5.099 8.600 18.416 1.00 67.75 85 ASP A C 1
ATOM 643 O O . ASP A 1 85 ? 5.041 8.484 17.187 1.00 67.75 85 ASP A O 1
ATOM 647 N N . LYS A 1 86 ? 4.170 8.040 19.201 1.00 82.88 86 LYS A N 1
ATOM 648 C CA . LYS A 1 86 ? 3.005 7.340 18.647 1.00 82.88 86 LYS A CA 1
ATOM 649 C C . LYS A 1 86 ? 2.032 8.331 18.011 1.00 82.88 86 LYS A C 1
ATOM 651 O O . LYS A 1 86 ? 1.575 9.277 18.645 1.00 82.88 86 LYS A O 1
ATOM 656 N N . GLN A 1 87 ? 1.682 8.085 16.755 1.00 88.69 87 GLN A N 1
ATOM 657 C CA . GLN A 1 87 ? 0.671 8.844 16.035 1.00 88.69 87 GLN A CA 1
ATOM 658 C C . GLN A 1 87 ? -0.656 8.084 16.064 1.00 88.69 87 GLN A C 1
ATOM 660 O O . GLN A 1 87 ? -0.700 6.920 15.670 1.00 88.69 87 GLN A O 1
ATOM 665 N N . GLN A 1 88 ? -1.739 8.753 16.455 1.00 90.56 88 GLN A N 1
ATOM 666 C CA . GLN A 1 88 ? -3.081 8.199 16.307 1.00 90.56 88 GLN A CA 1
ATOM 667 C C . GLN A 1 88 ? -3.469 8.104 14.821 1.00 90.56 88 GLN A C 1
ATOM 669 O O . GLN A 1 88 ? -3.172 8.995 14.012 1.00 90.56 88 GLN A O 1
ATOM 674 N N . LEU A 1 89 ? -4.112 6.997 14.477 1.00 90.50 89 LEU A N 1
ATOM 675 C CA . LEU A 1 89 ? -4.740 6.713 13.202 1.00 90.50 89 LEU A CA 1
ATOM 676 C C . LEU A 1 89 ? -6.245 6.647 13.426 1.00 90.50 89 LEU A C 1
ATOM 678 O O . LEU A 1 89 ? -6.728 5.897 14.274 1.00 90.50 89 LEU A O 1
ATOM 682 N N . ASP A 1 90 ? -6.948 7.437 12.632 1.00 86.81 90 ASP A N 1
ATOM 683 C CA . ASP A 1 90 ? -8.396 7.419 12.529 1.00 86.81 90 ASP A CA 1
ATOM 684 C C . ASP A 1 90 ? -8.754 6.823 11.166 1.00 86.81 90 ASP A C 1
ATOM 686 O O . ASP A 1 90 ? -8.314 7.321 10.122 1.00 86.81 90 ASP A O 1
ATOM 690 N N . PHE A 1 91 ? -9.473 5.704 11.188 1.00 87.81 91 PHE A N 1
ATOM 691 C CA . PHE A 1 91 ? -9.873 4.978 9.986 1.00 87.81 91 PHE A CA 1
ATOM 692 C C . PHE A 1 91 ? -11.143 5.546 9.349 1.00 87.81 91 PHE A C 1
ATOM 694 O O . PHE A 1 91 ? -11.391 5.273 8.167 1.00 87.81 91 PHE A O 1
ATOM 701 N N . GLY A 1 92 ? -11.920 6.328 10.110 1.00 81.88 92 GLY A N 1
ATOM 702 C CA . GLY A 1 92 ? -13.239 6.813 9.729 1.00 81.88 92 GLY A CA 1
ATOM 703 C C . GLY A 1 92 ? -14.110 5.731 9.084 1.00 81.88 92 GLY A C 1
ATOM 704 O O . GLY A 1 92 ? -13.982 4.537 9.344 1.00 81.88 92 GLY A O 1
ATOM 705 N N . GLU A 1 93 ? -14.971 6.146 8.159 1.00 80.69 93 GLU A N 1
ATOM 706 C CA . GLU A 1 93 ? -15.845 5.233 7.407 1.00 80.69 93 GLU A CA 1
ATOM 707 C C . GLU A 1 93 ? -15.123 4.491 6.272 1.00 80.69 93 GLU A C 1
ATOM 709 O O . GLU A 1 93 ? -15.650 3.543 5.695 1.00 80.69 93 GLU A O 1
ATOM 714 N N . GLN A 1 94 ? -13.913 4.927 5.914 1.00 83.25 94 GLN A N 1
ATOM 715 C CA . GLN A 1 94 ? -13.191 4.390 4.760 1.00 83.25 94 GLN A CA 1
ATOM 716 C C . GLN A 1 94 ? -12.370 3.145 5.091 1.00 83.25 94 GLN A C 1
ATOM 718 O O . GLN A 1 94 ? -11.756 2.586 4.178 1.00 83.25 94 GLN A O 1
ATOM 723 N N . ASN A 1 95 ? -12.321 2.738 6.367 1.00 90.62 95 ASN A N 1
ATOM 724 C CA . ASN A 1 95 ? -11.496 1.629 6.843 1.00 90.62 95 ASN A CA 1
ATOM 725 C C . ASN A 1 95 ? -10.033 1.748 6.372 1.00 90.62 95 ASN A C 1
ATOM 727 O O . ASN A 1 95 ? -9.359 0.760 6.073 1.00 90.62 95 ASN A O 1
ATOM 731 N N . TYR A 1 96 ? -9.550 2.986 6.251 1.00 92.44 96 TYR A N 1
ATOM 732 C CA . TYR A 1 96 ? -8.260 3.326 5.669 1.00 92.44 96 TYR A CA 1
ATOM 733 C C . TYR A 1 96 ? -7.691 4.555 6.358 1.00 92.44 96 TYR A C 1
ATOM 735 O O . TYR A 1 96 ? -8.358 5.582 6.452 1.00 92.44 96 TYR A O 1
ATOM 743 N N . CYS A 1 97 ? -6.420 4.485 6.740 1.00 92.62 97 CYS A N 1
ATOM 744 C CA . CYS A 1 97 ? -5.695 5.648 7.226 1.00 92.62 97 CYS A CA 1
ATOM 745 C C . CYS A 1 97 ? -4.278 5.684 6.650 1.00 92.62 97 CYS A C 1
ATOM 747 O O . CYS A 1 97 ? -3.535 4.701 6.717 1.00 92.62 97 CYS A O 1
ATOM 749 N N . ALA A 1 98 ? -3.889 6.835 6.101 1.00 89.56 98 ALA A N 1
ATOM 750 C CA . ALA A 1 98 ? -2.503 7.124 5.759 1.00 89.56 98 ALA A CA 1
ATOM 751 C C . ALA A 1 98 ? -1.806 7.781 6.951 1.00 89.56 98 ALA A C 1
ATOM 753 O O . ALA A 1 98 ? -2.326 8.699 7.583 1.00 89.56 98 ALA A O 1
ATOM 754 N N . THR A 1 99 ? -0.595 7.333 7.246 1.00 84.62 99 THR A N 1
ATOM 755 C CA . THR A 1 99 ? 0.167 7.819 8.388 1.00 84.62 99 THR A CA 1
ATOM 756 C C . THR A 1 99 ? 0.808 9.156 8.027 1.00 84.62 99 THR A C 1
ATOM 758 O O . THR A 1 99 ? 1.277 9.365 6.897 1.00 84.62 99 THR A O 1
ATOM 761 N N . ARG A 1 100 ? 0.921 10.067 9.000 1.00 76.81 100 ARG A N 1
ATOM 762 C CA . ARG A 1 100 ? 1.864 11.172 8.851 1.00 76.81 100 ARG A CA 1
ATOM 763 C C . ARG A 1 100 ? 3.236 10.546 8.828 1.00 76.81 100 ARG A C 1
ATOM 765 O O . ARG A 1 100 ? 3.591 9.677 9.618 1.00 76.81 100 ARG A O 1
ATOM 772 N N . THR A 1 101 ? 3.978 10.926 7.817 1.00 66.44 101 THR A N 1
ATOM 773 C CA . THR A 1 101 ? 5.220 10.257 7.533 1.00 66.44 101 THR A CA 1
ATOM 774 C C . THR A 1 101 ? 6.338 10.931 8.323 1.00 66.44 101 THR A C 1
ATOM 776 O O . THR A 1 101 ? 6.594 12.115 8.090 1.00 66.44 101 THR A O 1
ATOM 779 N N . PRO A 1 102 ? 7.022 10.229 9.240 1.00 69.25 102 PRO A N 1
ATOM 780 C CA . PRO A 1 102 ? 8.176 10.798 9.914 1.00 69.25 102 PRO A CA 1
ATOM 781 C C . PRO A 1 102 ? 9.322 10.978 8.914 1.00 69.25 102 PRO A C 1
ATOM 783 O O . PRO A 1 102 ? 9.427 10.263 7.916 1.00 69.25 102 PRO A O 1
ATOM 786 N N . PHE A 1 103 ? 10.197 11.941 9.184 1.00 70.31 103 PHE A N 1
ATOM 787 C CA . PHE A 1 103 ? 11.469 12.073 8.483 1.00 70.31 103 PHE A CA 1
ATOM 788 C C . PHE A 1 103 ? 12.589 11.631 9.424 1.00 70.31 103 PHE A C 1
ATOM 790 O O . PHE A 1 103 ? 12.545 11.898 10.623 1.00 70.31 103 PHE A O 1
ATOM 797 N N . PHE A 1 104 ? 13.605 10.968 8.882 1.00 76.25 104 PHE A N 1
ATOM 798 C CA . PHE A 1 104 ? 14.749 10.496 9.664 1.00 76.25 104 PHE A CA 1
ATOM 799 C C . PHE A 1 104 ? 15.955 11.373 9.374 1.00 76.25 104 PHE A C 1
ATOM 801 O O . PHE A 1 104 ? 16.336 11.501 8.213 1.00 76.25 104 PHE A O 1
ATOM 808 N N . SER A 1 105 ? 16.566 11.979 10.389 1.00 71.06 105 SER A N 1
ATOM 809 C CA . SER A 1 105 ? 17.789 12.766 10.208 1.00 71.06 105 SER A CA 1
ATOM 810 C C . SER A 1 105 ? 18.977 11.879 9.816 1.00 71.06 105 SER A C 1
ATOM 812 O O . SER A 1 105 ? 19.007 10.677 10.073 1.00 71.06 105 SER A O 1
ATOM 814 N N . ASN A 1 106 ? 20.023 12.475 9.244 1.00 71.56 106 ASN A N 1
ATOM 815 C CA . ASN A 1 106 ? 21.263 11.750 8.959 1.00 71.56 106 ASN A CA 1
ATOM 816 C C . ASN A 1 106 ? 21.995 11.283 10.235 1.00 71.56 106 ASN A C 1
ATOM 818 O O . ASN A 1 106 ? 22.783 10.339 10.188 1.00 71.56 106 ASN A O 1
ATOM 822 N N . SER A 1 107 ? 21.721 11.916 11.381 1.00 69.00 107 SER A N 1
ATOM 823 C CA . SER A 1 107 ? 22.208 11.457 12.686 1.00 69.00 107 SER A CA 1
ATOM 824 C C . SER A 1 107 ? 21.519 10.178 13.166 1.00 69.00 107 SER A C 1
ATOM 826 O O . SER A 1 107 ? 22.032 9.533 14.079 1.00 69.00 107 SER A O 1
ATOM 828 N N . ASP A 1 108 ? 20.406 9.774 12.544 1.00 73.38 108 ASP A N 1
ATOM 829 C CA . ASP A 1 108 ? 19.733 8.527 12.870 1.00 73.38 108 ASP A CA 1
ATOM 830 C C . ASP A 1 108 ? 20.584 7.326 12.418 1.00 73.38 108 ASP A C 1
ATOM 832 O O . ASP A 1 108 ? 20.824 7.091 11.225 1.00 73.38 108 ASP A O 1
ATOM 836 N N . LYS A 1 109 ? 21.090 6.574 13.401 1.00 72.19 109 LYS A N 1
ATOM 837 C CA . LYS A 1 109 ? 21.917 5.371 13.220 1.00 72.19 109 LYS A CA 1
ATOM 838 C C . LYS A 1 109 ? 21.130 4.077 13.452 1.00 72.19 109 LYS A C 1
ATOM 840 O O . LYS A 1 109 ? 21.748 3.018 13.579 1.00 72.19 109 LYS A O 1
ATOM 845 N N . ARG A 1 110 ? 19.794 4.133 13.540 1.00 76.62 110 ARG A N 1
ATOM 846 C CA . ARG A 1 110 ? 18.966 2.945 13.778 1.00 76.62 110 ARG A CA 1
ATOM 847 C C . ARG A 1 110 ? 19.199 1.898 12.684 1.00 76.62 110 ARG A C 1
ATOM 849 O O . ARG A 1 110 ? 19.372 2.204 11.502 1.00 76.62 110 ARG A O 1
ATOM 856 N N . LYS A 1 111 ? 19.188 0.634 13.112 1.00 78.00 111 LYS A N 1
ATOM 857 C CA . LYS A 1 111 ? 19.092 -0.541 12.235 1.00 78.00 111 LYS A CA 1
ATOM 858 C C . LYS A 1 111 ? 17.734 -0.531 11.505 1.00 78.00 111 LYS A C 1
ATOM 860 O O . LYS A 1 111 ? 16.863 0.256 11.881 1.00 78.00 111 LYS A O 1
ATOM 865 N N . PRO A 1 112 ? 17.525 -1.386 10.481 1.00 84.88 112 PRO A N 1
ATOM 866 C CA . PRO A 1 112 ? 16.201 -1.555 9.893 1.00 84.88 112 PRO A CA 1
ATOM 867 C C . PRO A 1 112 ? 15.138 -1.735 10.980 1.00 84.88 112 PRO A C 1
ATOM 869 O O . PRO A 1 112 ? 15.345 -2.505 11.919 1.00 84.88 112 PRO A O 1
ATOM 872 N N . PHE A 1 113 ? 14.032 -1.012 10.855 1.00 85.56 113 PHE A N 1
ATOM 873 C CA . PHE A 1 113 ? 12.971 -0.951 11.859 1.00 85.56 113 PHE A CA 1
ATOM 874 C C . PHE A 1 113 ? 11.664 -1.497 11.286 1.00 85.56 113 PHE A C 1
ATOM 876 O O . PHE A 1 113 ? 11.553 -1.727 10.085 1.00 85.56 113 PHE A O 1
ATOM 883 N N . MET A 1 114 ? 10.675 -1.725 12.141 1.00 88.31 114 MET A N 1
ATOM 884 C CA . MET A 1 114 ? 9.310 -2.060 11.735 1.00 88.31 114 MET A CA 1
ATOM 885 C C . MET A 1 114 ? 8.373 -0.991 12.286 1.00 88.31 114 MET A C 1
ATOM 887 O O . MET A 1 114 ? 8.676 -0.356 13.302 1.00 88.31 114 MET A O 1
ATOM 891 N N . LEU A 1 115 ? 7.265 -0.776 11.589 1.00 88.50 115 LEU A N 1
ATOM 892 C CA . LEU A 1 115 ? 6.148 -0.007 12.115 1.00 88.50 115 LEU A CA 1
ATOM 893 C C . LEU A 1 115 ? 5.362 -0.915 13.053 1.00 88.50 115 LEU A C 1
ATOM 895 O O . LEU A 1 115 ? 5.130 -2.076 12.718 1.00 88.50 115 LEU A O 1
ATOM 899 N N . SER A 1 116 ? 4.962 -0.375 14.194 1.00 90.38 116 SER A N 1
ATOM 900 C CA . SER A 1 116 ? 4.139 -1.050 15.193 1.00 90.38 116 SER A CA 1
ATOM 901 C C . SER A 1 116 ? 2.778 -0.365 15.218 1.00 90.38 116 SER A C 1
ATOM 903 O O . SER A 1 116 ? 2.719 0.833 15.485 1.00 90.38 116 SER A O 1
ATOM 905 N N . ILE A 1 117 ? 1.712 -1.097 14.905 1.00 91.44 117 ILE A N 1
ATOM 906 C CA . ILE A 1 117 ? 0.327 -0.625 14.894 1.00 91.44 117 ILE A CA 1
ATOM 907 C C . ILE A 1 117 ? -0.372 -1.294 16.071 1.00 91.44 117 ILE A C 1
ATOM 909 O O . ILE A 1 117 ? -0.572 -2.505 16.046 1.00 91.44 117 ILE A O 1
ATOM 913 N N . ASN A 1 118 ? -0.714 -0.519 17.094 1.00 92.00 118 ASN A N 1
ATOM 914 C CA . ASN A 1 118 ? -1.531 -0.993 18.203 1.00 92.00 118 ASN A CA 1
ATOM 915 C C . ASN A 1 118 ? -2.990 -0.637 17.936 1.00 92.00 118 ASN A C 1
ATOM 917 O O . ASN A 1 118 ? -3.270 0.538 17.700 1.00 92.00 118 ASN A O 1
ATOM 921 N N . LEU A 1 119 ? -3.882 -1.621 17.945 1.00 92.81 119 LEU A N 1
ATOM 922 C CA . LEU A 1 119 ? -5.287 -1.472 17.577 1.00 92.81 119 LEU A CA 1
ATOM 923 C C . LEU A 1 119 ? -6.163 -1.750 18.801 1.00 92.81 119 LEU A C 1
ATOM 925 O O . LEU A 1 119 ? -5.962 -2.759 19.471 1.00 92.81 119 LEU A O 1
ATOM 929 N N . PHE A 1 120 ? -7.131 -0.885 19.081 1.00 92.38 120 PHE A N 1
ATOM 930 C CA . PHE A 1 120 ? -8.046 -1.064 20.206 1.00 92.38 120 PHE A CA 1
ATOM 931 C C . PHE A 1 120 ? -9.391 -0.391 19.948 1.00 92.38 120 PHE A C 1
ATOM 933 O O . PHE A 1 120 ? -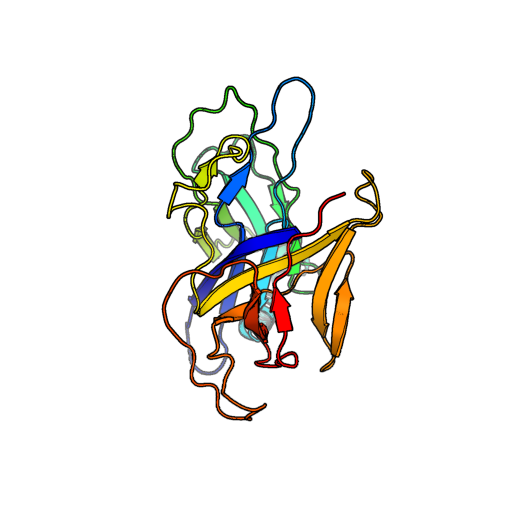9.507 0.512 19.118 1.00 92.38 120 PHE A O 1
ATOM 940 N N . HIS A 1 121 ? -10.410 -0.852 20.661 1.00 92.25 121 HIS A N 1
ATOM 941 C CA . HIS A 1 121 ? -11.680 -0.147 20.765 1.00 92.25 121 HIS A CA 1
ATOM 942 C C . HIS A 1 121 ? -11.571 0.958 21.819 1.00 92.25 121 HIS A C 1
ATOM 944 O O . HIS A 1 121 ? -10.886 0.791 22.829 1.00 92.25 121 HIS A O 1
ATOM 950 N N . ASP A 1 122 ? -12.251 2.084 21.616 1.00 91.12 122 ASP A N 1
ATOM 951 C CA . ASP A 1 122 ? -12.185 3.241 22.523 1.00 91.12 122 ASP A CA 1
ATOM 952 C C . ASP A 1 122 ? -12.761 2.943 23.927 1.00 91.12 122 ASP A C 1
ATOM 954 O O . ASP A 1 122 ? -12.470 3.666 24.879 1.00 91.12 122 ASP A O 1
ATOM 958 N N . ASN A 1 123 ? -13.501 1.839 24.102 1.00 92.19 123 ASN A N 1
ATOM 959 C CA . ASN A 1 123 ? -13.872 1.307 25.421 1.00 92.19 123 ASN A CA 1
ATOM 960 C C . ASN A 1 123 ? -12.708 0.631 26.183 1.00 92.19 123 ASN A C 1
ATOM 962 O O . ASN A 1 123 ? -12.892 0.168 27.310 1.00 92.19 123 ASN A O 1
ATOM 966 N N . GLY A 1 124 ? -11.514 0.569 25.588 1.00 90.12 124 GLY A N 1
ATOM 967 C CA . GLY A 1 124 ? -10.307 -0.020 26.164 1.00 90.12 124 GLY A CA 1
ATOM 968 C C . GLY A 1 124 ? -10.082 -1.495 25.819 1.00 90.12 124 GLY A C 1
ATOM 969 O O . GLY A 1 124 ? -9.086 -2.061 26.272 1.00 90.12 124 GLY A O 1
ATOM 970 N N . GLU A 1 125 ? -10.960 -2.132 25.033 1.00 91.88 125 GLU A N 1
ATOM 971 C CA . GLU A 1 125 ? -10.740 -3.504 24.559 1.00 91.88 125 GLU A CA 1
ATOM 972 C C . GLU A 1 125 ? -9.577 -3.539 23.550 1.00 91.88 125 GLU A C 1
ATOM 974 O O . GLU A 1 125 ? -9.675 -3.013 22.438 1.00 91.88 125 GLU A O 1
ATOM 979 N N . ASP A 1 126 ? -8.467 -4.174 23.940 1.00 91.25 126 ASP A N 1
ATOM 980 C CA . ASP A 1 126 ? -7.301 -4.368 23.074 1.00 91.25 126 ASP A CA 1
ATOM 981 C C . ASP A 1 126 ? -7.600 -5.397 21.977 1.00 91.25 126 ASP A C 1
ATOM 983 O O . ASP A 1 126 ? -8.002 -6.530 22.252 1.00 91.25 126 ASP A O 1
ATOM 987 N N . VAL A 1 127 ? -7.376 -5.003 20.724 1.00 92.31 127 VAL A N 1
ATOM 988 C CA . VAL A 1 127 ? -7.475 -5.902 19.567 1.00 92.31 127 VAL A CA 1
ATOM 989 C C . VAL A 1 127 ? -6.110 -6.528 19.288 1.00 92.31 127 VAL A C 1
ATOM 991 O O . VAL A 1 127 ? -6.031 -7.709 18.947 1.00 92.31 127 VAL A O 1
ATOM 994 N N . GLY A 1 128 ? -5.033 -5.753 19.451 1.00 91.44 128 GLY A N 1
ATOM 995 C CA . GLY A 1 128 ? -3.669 -6.264 19.460 1.00 91.44 128 GLY A CA 1
ATOM 996 C C . GLY A 1 128 ? -2.636 -5.407 18.729 1.00 91.44 128 GLY A C 1
ATOM 997 O O . GLY A 1 128 ? -2.915 -4.358 18.141 1.00 91.44 128 GLY A O 1
ATOM 998 N N . LEU A 1 129 ? -1.400 -5.917 18.744 1.00 91.12 129 LEU A N 1
ATOM 999 C CA . LEU A 1 129 ? -0.213 -5.276 18.184 1.00 91.12 129 LEU A CA 1
ATOM 1000 C C . LEU A 1 129 ? 0.235 -5.949 16.881 1.00 91.12 129 LEU A C 1
ATOM 1002 O O . LEU A 1 129 ? 0.634 -7.114 16.862 1.00 91.12 129 LEU A O 1
ATOM 1006 N N . PHE A 1 130 ? 0.272 -5.174 15.802 1.00 92.12 130 PHE A N 1
ATOM 1007 C CA . PHE A 1 130 ? 0.636 -5.631 14.464 1.00 92.12 130 PHE A CA 1
ATOM 1008 C C . PHE A 1 130 ? 1.916 -4.950 13.989 1.00 92.12 130 PHE A C 1
ATOM 1010 O O . PHE A 1 130 ? 2.106 -3.750 14.182 1.00 92.12 130 PHE A O 1
ATOM 1017 N N . GLN A 1 131 ? 2.805 -5.703 13.341 1.00 91.06 131 GLN A N 1
ATOM 1018 C CA . GLN A 1 131 ? 4.083 -5.179 12.860 1.00 91.06 131 GLN A CA 1
ATOM 1019 C C . GLN A 1 131 ? 4.173 -5.217 11.338 1.00 91.06 131 GLN A C 1
ATOM 1021 O O . GLN A 1 131 ? 3.768 -6.190 10.704 1.00 91.06 131 GLN A O 1
ATOM 1026 N N . SER A 1 132 ? 4.738 -4.168 10.739 1.00 91.00 132 SER A N 1
ATOM 1027 C CA . SER A 1 132 ? 5.057 -4.163 9.310 1.00 91.00 132 SER A CA 1
ATOM 1028 C C . SER A 1 132 ? 6.265 -5.046 8.995 1.00 91.00 132 SER A C 1
ATOM 1030 O O . SER A 1 132 ? 7.077 -5.373 9.862 1.00 91.00 132 SER A O 1
ATOM 1032 N N . LYS A 1 133 ? 6.495 -5.321 7.706 1.00 89.31 133 LYS A N 1
ATOM 1033 C CA . LYS A 1 133 ? 7.817 -5.773 7.246 1.00 89.31 133 LYS A CA 1
ATOM 1034 C C . LYS A 1 133 ? 8.898 -4.739 7.576 1.00 89.31 133 LYS A C 1
ATOM 1036 O O . LYS A 1 133 ? 8.625 -3.542 7.697 1.00 89.31 133 LYS A O 1
ATOM 1041 N N . ARG A 1 134 ? 10.142 -5.217 7.674 1.00 88.00 134 ARG A N 1
ATOM 1042 C CA . ARG A 1 134 ? 11.316 -4.381 7.951 1.00 88.00 134 ARG A CA 1
ATOM 1043 C C . ARG A 1 134 ? 11.498 -3.301 6.888 1.00 88.00 134 ARG A C 1
ATOM 1045 O O . ARG A 1 134 ? 11.475 -3.581 5.692 1.00 88.00 134 ARG A O 1
ATOM 1052 N N . ILE A 1 135 ? 11.759 -2.093 7.362 1.00 87.38 135 ILE A N 1
ATOM 1053 C CA . ILE A 1 135 ? 12.056 -0.900 6.584 1.00 87.38 135 ILE A CA 1
ATOM 1054 C C . ILE A 1 135 ? 13.533 -0.585 6.764 1.00 87.38 135 ILE A C 1
ATOM 1056 O O . ILE A 1 135 ? 14.014 -0.373 7.881 1.00 87.38 135 ILE A O 1
ATOM 1060 N N . LYS A 1 136 ? 14.278 -0.570 5.661 1.00 86.81 136 LYS A N 1
ATOM 1061 C CA . LYS A 1 136 ? 15.705 -0.255 5.673 1.00 86.81 136 LYS A CA 1
ATOM 1062 C C . LYS A 1 136 ? 15.925 1.240 5.473 1.00 86.81 136 LYS A C 1
ATOM 1064 O O . LYS A 1 136 ? 15.495 1.812 4.476 1.00 86.81 136 LYS A O 1
ATOM 1069 N N . LEU A 1 137 ? 16.665 1.850 6.390 1.00 82.56 137 LEU A N 1
ATOM 1070 C CA . LEU A 1 137 ? 17.093 3.238 6.274 1.00 82.56 137 LEU A CA 1
ATOM 1071 C C . LEU A 1 137 ? 18.359 3.311 5.401 1.00 82.56 137 LEU A C 1
ATOM 1073 O O . LEU A 1 137 ? 19.360 2.662 5.711 1.00 82.56 137 LEU A O 1
ATOM 1077 N N . ILE A 1 138 ? 18.321 4.077 4.311 1.00 79.88 138 ILE A N 1
ATOM 1078 C CA . ILE A 1 138 ? 19.448 4.253 3.385 1.00 79.88 138 ILE A CA 1
ATOM 1079 C C . ILE A 1 138 ? 19.892 5.714 3.310 1.00 79.88 138 ILE A C 1
ATOM 1081 O O . ILE A 1 138 ? 19.110 6.646 3.513 1.00 79.88 138 ILE A O 1
ATOM 1085 N N . SER A 1 139 ? 21.172 5.913 3.006 1.00 74.94 139 SER A N 1
ATOM 1086 C CA . SER A 1 139 ? 21.698 7.209 2.579 1.00 74.94 139 SER A CA 1
ATOM 1087 C C . SER A 1 139 ? 21.158 7.597 1.201 1.00 74.94 139 SER A C 1
ATOM 1089 O O . SER A 1 139 ? 20.525 6.779 0.532 1.00 74.94 139 SER A O 1
ATOM 1091 N N . MET A 1 140 ? 21.446 8.826 0.747 1.00 64.25 140 MET A N 1
ATOM 1092 C CA . MET A 1 140 ? 21.187 9.199 -0.649 1.00 64.25 140 MET A CA 1
ATOM 1093 C C . MET A 1 140 ? 21.698 8.105 -1.602 1.00 64.25 140 MET A C 1
ATOM 1095 O O . MET A 1 140 ? 22.805 7.598 -1.381 1.00 64.25 140 MET A O 1
ATOM 1099 N N . PRO A 1 141 ? 20.928 7.745 -2.644 1.00 59.06 141 PRO A N 1
ATOM 1100 C CA . PRO A 1 141 ? 21.390 6.787 -3.635 1.00 59.06 141 PRO A CA 1
ATOM 1101 C C . PRO A 1 141 ? 22.695 7.298 -4.259 1.00 59.06 141 PRO A C 1
ATOM 1103 O O . PRO A 1 141 ? 22.768 8.426 -4.751 1.00 59.06 141 PRO A O 1
ATOM 1106 N N . SER A 1 142 ? 23.751 6.487 -4.192 1.00 51.00 142 SER A N 1
ATOM 1107 C CA . SER A 1 142 ? 25.026 6.794 -4.834 1.00 51.00 142 SER A CA 1
ATOM 1108 C C . SER A 1 142 ? 24.879 6.703 -6.352 1.00 51.00 142 SER A C 1
ATOM 1110 O O . SER A 1 142 ? 24.116 5.894 -6.871 1.00 51.00 142 SER A O 1
ATOM 1112 N N . LYS A 1 143 ? 25.653 7.508 -7.090 1.00 53.31 143 LYS A N 1
ATOM 1113 C CA . LYS A 1 143 ? 25.705 7.459 -8.564 1.00 53.31 143 LYS A CA 1
ATOM 1114 C C . LYS A 1 143 ? 26.225 6.113 -9.115 1.00 53.31 143 LYS A C 1
ATOM 1116 O O . LYS A 1 143 ? 26.164 5.897 -10.321 1.00 53.31 143 LYS A O 1
ATOM 1121 N N . SER A 1 144 ? 26.747 5.227 -8.262 1.00 48.41 144 SER A N 1
ATOM 1122 C CA . SER A 1 144 ? 27.285 3.911 -8.621 1.00 48.41 144 SER A CA 1
ATOM 1123 C C . SER A 1 144 ? 26.210 2.814 -8.580 1.00 48.41 144 SER A C 1
ATOM 1125 O O . SER A 1 144 ? 25.502 2.654 -7.590 1.00 48.41 144 SER A O 1
ATOM 1127 N N . LEU A 1 145 ? 26.125 2.027 -9.658 1.00 49.78 145 LEU A N 1
ATOM 1128 C CA . LEU A 1 145 ? 25.126 0.971 -9.902 1.00 49.78 145 LEU A CA 1
ATOM 1129 C C . LEU A 1 145 ? 25.242 -0.287 -9.009 1.00 49.78 145 LEU A C 1
ATOM 1131 O O . LEU A 1 145 ? 24.438 -1.205 -9.143 1.00 49.78 145 LEU A O 1
ATOM 1135 N N . ASN A 1 146 ? 26.215 -0.366 -8.101 1.00 48.16 146 ASN A N 1
ATOM 1136 C CA . ASN A 1 146 ? 26.641 -1.649 -7.532 1.00 48.16 146 ASN A CA 1
ATOM 1137 C C . ASN A 1 146 ? 26.145 -1.885 -6.105 1.00 48.16 146 ASN A C 1
ATOM 1139 O O . ASN A 1 146 ? 26.930 -2.025 -5.167 1.00 48.16 146 ASN A O 1
ATOM 1143 N N . THR A 1 147 ? 24.830 -1.983 -5.917 1.00 52.00 147 THR A N 1
ATOM 1144 C CA . THR A 1 147 ? 24.299 -2.642 -4.717 1.00 52.00 147 THR A CA 1
ATOM 1145 C C . THR A 1 147 ? 22.987 -3.346 -5.042 1.00 52.00 147 THR A C 1
ATOM 1147 O O . THR A 1 147 ? 21.939 -2.709 -5.115 1.00 52.00 147 THR A O 1
ATOM 1150 N N . ALA A 1 148 ? 23.025 -4.679 -5.163 1.00 55.22 148 ALA A N 1
ATOM 1151 C CA . ALA A 1 148 ? 21.849 -5.540 -5.371 1.00 55.22 148 ALA A CA 1
ATOM 1152 C C . ALA A 1 148 ? 20.700 -5.272 -4.370 1.00 55.22 148 ALA A C 1
ATOM 1154 O O . ALA A 1 148 ? 19.543 -5.567 -4.637 1.00 55.22 148 ALA A O 1
ATOM 1155 N N . GLN A 1 149 ? 21.012 -4.651 -3.227 1.00 56.34 149 GLN A N 1
ATOM 1156 C CA . GLN A 1 149 ? 20.070 -4.279 -2.170 1.00 56.34 149 GLN A CA 1
ATOM 1157 C C . GLN A 1 149 ? 19.151 -3.084 -2.500 1.00 56.34 149 GLN A C 1
ATOM 1159 O O . GLN A 1 149 ? 18.259 -2.801 -1.703 1.00 56.34 149 GLN A O 1
ATOM 1164 N N . ILE A 1 150 ? 19.378 -2.355 -3.600 1.00 68.31 150 ILE A N 1
ATOM 1165 C CA . ILE A 1 150 ? 18.562 -1.193 -4.027 1.00 68.31 150 ILE A CA 1
ATOM 1166 C C . ILE A 1 150 ? 17.883 -1.468 -5.387 1.00 68.31 150 ILE A C 1
ATOM 1168 O O . ILE A 1 150 ? 17.064 -0.683 -5.862 1.00 68.31 150 ILE A O 1
ATOM 1172 N N . CYS A 1 151 ? 18.192 -2.602 -6.017 1.00 81.94 151 CYS A N 1
ATOM 1173 C CA . CYS A 1 151 ? 17.602 -3.002 -7.288 1.00 81.94 151 CYS A CA 1
ATOM 1174 C C . CYS A 1 151 ? 16.159 -3.501 -7.109 1.00 81.94 151 CYS A C 1
ATOM 1176 O O . CYS A 1 151 ? 15.792 -4.059 -6.076 1.00 81.94 151 CYS A O 1
ATOM 1178 N N . ILE A 1 152 ? 15.347 -3.328 -8.152 1.00 89.06 152 ILE A N 1
ATOM 1179 C CA . ILE A 1 152 ? 13.989 -3.874 -8.231 1.00 89.06 152 ILE A CA 1
ATOM 1180 C C . ILE A 1 152 ? 14.084 -5.217 -8.948 1.00 89.06 152 ILE A C 1
ATOM 1182 O O . ILE A 1 152 ? 14.554 -5.266 -10.083 1.00 89.06 152 ILE A O 1
ATOM 1186 N N . ALA A 1 153 ? 13.671 -6.300 -8.295 1.00 91.81 153 ALA A N 1
ATOM 1187 C CA . ALA A 1 153 ? 13.611 -7.619 -8.918 1.00 91.81 153 ALA A CA 1
ATOM 1188 C C . ALA A 1 153 ? 12.232 -7.867 -9.546 1.00 91.81 153 ALA A C 1
ATOM 1190 O O . ALA A 1 153 ? 11.215 -7.360 -9.064 1.00 91.81 153 ALA A O 1
ATOM 1191 N N . SER A 1 154 ? 12.194 -8.660 -10.611 1.00 94.25 154 SER A N 1
ATOM 1192 C CA . SER A 1 154 ? 10.955 -9.162 -11.203 1.00 94.25 154 SER A CA 1
ATOM 1193 C C . SER A 1 154 ? 10.110 -9.892 -10.153 1.00 94.25 154 SER A C 1
ATOM 1195 O O . SER A 1 154 ? 10.640 -10.592 -9.293 1.00 94.25 154 SER A O 1
ATOM 1197 N N . GLY A 1 155 ? 8.795 -9.688 -10.184 1.00 92.12 155 GLY A N 1
ATOM 1198 C CA . GLY A 1 155 ? 7.848 -10.254 -9.223 1.00 92.12 155 GLY A CA 1
ATOM 1199 C C . GLY A 1 155 ? 7.764 -9.506 -7.888 1.00 92.12 155 GLY A C 1
ATOM 1200 O O . GLY A 1 155 ? 6.925 -9.841 -7.052 1.00 92.12 155 GLY A O 1
ATOM 1201 N N . THR A 1 156 ? 8.582 -8.472 -7.664 1.00 93.50 156 THR A N 1
ATOM 1202 C CA . THR A 1 156 ? 8.461 -7.618 -6.469 1.00 93.50 156 THR A CA 1
ATOM 1203 C C . THR A 1 156 ? 7.385 -6.546 -6.644 1.00 93.50 156 THR A C 1
ATOM 1205 O O . THR A 1 156 ? 6.916 -6.284 -7.752 1.00 93.50 156 THR A O 1
ATOM 1208 N N . ARG A 1 157 ? 6.953 -5.933 -5.534 1.00 94.31 157 ARG A N 1
ATOM 1209 C CA . ARG A 1 157 ? 5.922 -4.887 -5.540 1.00 94.31 157 ARG A CA 1
ATOM 1210 C C . ARG A 1 157 ? 6.546 -3.500 -5.505 1.00 94.31 157 ARG A C 1
ATOM 1212 O O . ARG A 1 157 ? 7.460 -3.234 -4.724 1.00 94.31 157 ARG A O 1
ATOM 1219 N N . VAL A 1 158 ? 5.997 -2.601 -6.311 1.00 94.25 158 VAL A N 1
ATOM 1220 C CA . VAL A 1 158 ? 6.396 -1.196 -6.397 1.00 94.25 158 VAL A CA 1
ATOM 1221 C C . VAL A 1 158 ? 5.187 -0.271 -6.282 1.00 94.25 158 VAL A C 1
ATOM 1223 O O . VAL A 1 158 ? 4.071 -0.637 -6.646 1.00 94.25 158 VAL A O 1
ATOM 1226 N N . ALA A 1 159 ? 5.421 0.942 -5.795 1.00 93.75 159 ALA A N 1
ATOM 1227 C CA . ALA A 1 159 ? 4.504 2.065 -5.916 1.00 93.75 159 ALA A CA 1
ATOM 1228 C C . ALA A 1 159 ? 5.070 3.081 -6.909 1.00 93.75 159 ALA A C 1
ATOM 1230 O O . ALA A 1 159 ? 6.287 3.282 -6.995 1.00 93.75 159 ALA A O 1
ATOM 1231 N N . ILE A 1 160 ? 4.178 3.728 -7.656 1.00 92.75 160 ILE A N 1
ATOM 1232 C CA . ILE A 1 160 ? 4.538 4.696 -8.690 1.00 92.75 160 ILE A CA 1
ATOM 1233 C C . ILE A 1 160 ? 3.946 6.046 -8.312 1.00 92.75 160 ILE A C 1
ATOM 1235 O O . ILE A 1 160 ? 2.746 6.167 -8.073 1.00 92.75 160 ILE A O 1
ATOM 1239 N N . LEU A 1 161 ? 4.807 7.057 -8.273 1.00 90.38 161 LEU A N 1
ATOM 1240 C CA . LEU A 1 161 ? 4.456 8.436 -7.970 1.00 90.38 161 LEU A CA 1
ATOM 1241 C C . LEU A 1 161 ? 4.886 9.338 -9.124 1.00 90.38 161 LEU A C 1
ATOM 1243 O O . LEU A 1 161 ? 6.043 9.298 -9.560 1.00 90.38 161 LEU A O 1
ATOM 1247 N N . ASN A 1 162 ? 3.979 10.205 -9.553 1.00 87.19 162 ASN A N 1
ATOM 1248 C CA . ASN A 1 162 ? 4.309 11.391 -10.321 1.00 87.19 162 ASN A CA 1
ATOM 1249 C C . ASN A 1 162 ? 4.325 12.612 -9.394 1.00 87.19 162 ASN A C 1
ATOM 1251 O O . ASN A 1 162 ? 3.411 12.790 -8.592 1.00 87.19 162 ASN A O 1
ATOM 1255 N N . GLN A 1 163 ? 5.348 13.453 -9.509 1.00 82.00 163 GLN A N 1
ATOM 1256 C CA . GLN A 1 163 ? 5.442 14.712 -8.777 1.00 82.00 163 GLN A CA 1
ATOM 1257 C C . GLN A 1 163 ? 5.804 15.815 -9.770 1.00 82.00 163 GLN A C 1
ATOM 1259 O O . GLN A 1 163 ? 6.902 15.816 -10.326 1.00 82.00 163 GLN A O 1
ATOM 1264 N N . LEU A 1 164 ? 4.871 16.741 -10.002 1.00 74.69 164 LEU A N 1
ATOM 1265 C CA . LEU A 1 164 ? 5.107 17.889 -10.873 1.00 74.69 164 LEU A CA 1
ATOM 1266 C C . LEU A 1 164 ? 5.764 19.024 -10.071 1.00 74.69 164 LEU A C 1
ATOM 1268 O O . LEU A 1 164 ? 5.114 19.675 -9.249 1.00 74.69 164 LEU A O 1
ATOM 1272 N N . GLY A 1 165 ? 7.054 19.251 -10.324 1.00 69.25 165 GLY A N 1
ATOM 1273 C CA . GLY A 1 165 ? 7.874 20.226 -9.602 1.00 69.25 165 GLY A CA 1
ATOM 1274 C C . GLY A 1 165 ? 8.248 19.779 -8.183 1.00 69.25 165 GLY A C 1
ATOM 1275 O O . GLY A 1 165 ? 7.988 18.653 -7.771 1.00 69.25 165 GLY A O 1
ATOM 1276 N N . SER A 1 166 ? 8.859 20.675 -7.406 1.00 68.00 166 SER A N 1
ATOM 1277 C CA . SER A 1 166 ? 9.331 20.370 -6.042 1.00 68.00 166 SER A CA 1
ATOM 1278 C C . SER A 1 166 ? 8.234 20.429 -4.968 1.00 68.00 166 SER A C 1
ATOM 1280 O O . SER A 1 166 ? 8.509 20.175 -3.797 1.00 68.00 166 SER A O 1
ATOM 1282 N N . HIS A 1 167 ? 6.993 20.763 -5.336 1.00 63.12 167 HIS A N 1
ATOM 1283 C CA . HIS A 1 167 ? 5.875 20.905 -4.400 1.00 63.12 167 HIS A CA 1
ATOM 1284 C C . HIS A 1 167 ? 5.164 19.564 -4.167 1.00 63.12 167 HIS A C 1
ATOM 1286 O O . HIS A 1 167 ? 4.975 18.775 -5.092 1.00 63.12 167 HIS A O 1
ATOM 1292 N N . THR A 1 168 ? 4.746 19.303 -2.929 1.00 64.56 168 THR A N 1
ATOM 1293 C CA . THR A 1 168 ? 4.066 18.056 -2.529 1.00 64.56 168 THR A CA 1
ATOM 1294 C C . THR A 1 168 ? 2.591 18.008 -2.944 1.00 64.56 168 THR A C 1
ATOM 1296 O O . THR A 1 168 ? 2.044 16.926 -3.121 1.00 64.56 168 THR A O 1
ATOM 1299 N N . VAL A 1 169 ? 1.952 19.160 -3.172 1.00 65.75 169 VAL A N 1
ATOM 1300 C CA . VAL A 1 169 ? 0.520 19.276 -3.538 1.00 65.75 169 VAL A CA 1
ATOM 1301 C C . VAL A 1 169 ? 0.193 18.608 -4.885 1.00 65.75 169 VAL A C 1
ATOM 1303 O O . VAL A 1 169 ? -0.909 18.096 -5.101 1.00 65.75 169 VAL A O 1
ATOM 1306 N N . ASN A 1 170 ? 1.179 18.539 -5.780 1.00 76.12 170 ASN A N 1
ATOM 1307 C CA . ASN A 1 170 ? 1.026 17.969 -7.119 1.00 76.12 170 ASN A CA 1
ATOM 1308 C C . ASN A 1 170 ? 1.441 16.495 -7.201 1.00 76.12 170 ASN A C 1
ATOM 1310 O O . ASN A 1 170 ? 1.604 15.957 -8.297 1.00 76.12 170 ASN A O 1
ATOM 1314 N N . MET A 1 171 ? 1.634 15.837 -6.057 1.00 85.25 171 MET A N 1
ATOM 1315 C CA . MET A 1 171 ? 1.895 14.405 -6.019 1.00 85.25 171 MET A CA 1
ATOM 1316 C C . MET A 1 171 ? 0.645 13.631 -6.446 1.00 85.25 171 MET A C 1
ATOM 1318 O O . MET A 1 171 ? -0.468 13.894 -5.978 1.00 85.25 171 MET A O 1
ATOM 1322 N N . ARG A 1 172 ? 0.829 12.692 -7.376 1.00 91.44 172 ARG A N 1
ATOM 1323 C CA . ARG A 1 172 ? -0.204 11.770 -7.853 1.00 91.44 172 ARG A CA 1
ATOM 1324 C C . ARG A 1 172 ? 0.351 10.356 -7.879 1.00 91.44 172 ARG A C 1
ATOM 1326 O O . ARG A 1 172 ? 1.305 10.069 -8.603 1.00 91.44 172 ARG A O 1
ATOM 1333 N N . TYR A 1 173 ? -0.242 9.482 -7.082 1.00 92.56 173 TYR A N 1
ATOM 1334 C CA . TYR A 1 173 ? 0.113 8.076 -7.006 1.00 92.56 173 TYR A CA 1
ATOM 1335 C C . TYR A 1 173 ? -0.718 7.276 -7.995 1.00 92.56 173 TYR A C 1
ATOM 1337 O O . TYR A 1 173 ? -1.927 7.480 -8.100 1.00 92.56 173 TYR A O 1
ATOM 1345 N N . LEU A 1 174 ? -0.086 6.336 -8.690 1.00 94.56 174 LEU A N 1
ATOM 1346 C CA . LEU A 1 174 ? -0.827 5.376 -9.491 1.00 94.56 174 LEU A CA 1
ATOM 1347 C C . LEU A 1 174 ? -1.653 4.482 -8.560 1.00 94.56 174 LEU A C 1
ATOM 1349 O O . LEU A 1 174 ? -1.126 3.936 -7.588 1.00 94.56 174 LEU A O 1
ATOM 1353 N N . ILE A 1 175 ? -2.932 4.315 -8.867 1.00 94.25 175 ILE A N 1
ATOM 1354 C CA . ILE A 1 175 ? -3.843 3.406 -8.174 1.00 94.25 175 ILE A CA 1
ATOM 1355 C C . ILE A 1 175 ? -4.847 2.831 -9.178 1.00 94.25 175 ILE A C 1
ATOM 1357 O O . ILE A 1 175 ? -5.035 3.379 -10.266 1.00 94.25 175 ILE A O 1
ATOM 1361 N N . VAL A 1 176 ? -5.469 1.712 -8.813 1.00 93.12 176 VAL A N 1
ATOM 1362 C CA . VAL A 1 176 ? -6.609 1.147 -9.533 1.00 93.12 176 VAL A CA 1
ATOM 1363 C C . VAL A 1 176 ? -7.841 1.274 -8.655 1.00 93.12 176 VAL A C 1
ATOM 1365 O O . VAL A 1 176 ? -7.841 0.781 -7.531 1.00 93.12 176 VAL A O 1
ATOM 1368 N N . ASP A 1 177 ? -8.874 1.915 -9.181 1.00 88.06 177 ASP A N 1
ATOM 1369 C CA . ASP A 1 177 ? -10.196 2.008 -8.561 1.00 88.06 177 ASP A CA 1
ATOM 1370 C C . ASP A 1 177 ? -11.254 1.931 -9.658 1.00 88.06 177 ASP A C 1
ATOM 1372 O O . ASP A 1 177 ? -11.000 2.351 -10.787 1.00 88.06 177 ASP A O 1
ATOM 1376 N N . SER A 1 178 ? -12.425 1.371 -9.351 1.00 86.38 178 SER A N 1
ATOM 1377 C CA . SER A 1 178 ? -13.550 1.278 -10.289 1.00 86.38 178 SER A CA 1
ATOM 1378 C C . SER A 1 178 ? -13.131 0.712 -11.654 1.00 86.38 178 SER A C 1
ATOM 1380 O O . SER A 1 178 ? -13.510 1.213 -12.712 1.00 86.38 178 SER A O 1
ATOM 1382 N N . LYS A 1 179 ? -12.281 -0.325 -11.608 1.00 87.56 179 LYS A N 1
ATOM 1383 C CA . LYS A 1 179 ? -11.669 -1.001 -12.763 1.00 87.56 179 LYS A CA 1
ATOM 1384 C C . LYS A 1 179 ? -10.864 -0.087 -13.702 1.00 87.56 179 LYS A C 1
ATOM 1386 O O . LYS A 1 179 ? -10.711 -0.401 -14.876 1.00 87.56 179 LYS A O 1
ATOM 1391 N N . ASN A 1 180 ? -10.330 1.025 -13.202 1.00 92.88 180 ASN A N 1
ATOM 1392 C CA . ASN A 1 180 ? -9.549 1.974 -13.987 1.00 92.88 180 ASN A CA 1
ATOM 1393 C C . ASN A 1 180 ? -8.277 2.408 -13.261 1.00 92.88 180 ASN A C 1
ATOM 1395 O O . ASN A 1 180 ? -8.251 2.600 -12.043 1.00 92.88 180 ASN A O 1
ATOM 1399 N N . PHE A 1 181 ? -7.215 2.606 -14.038 1.00 93.81 181 PHE A N 1
ATOM 1400 C CA . PHE A 1 181 ? -5.976 3.193 -13.548 1.00 93.81 181 PHE A CA 1
ATOM 1401 C C . PHE A 1 181 ? -6.102 4.711 -13.540 1.00 93.81 181 PHE A C 1
ATOM 1403 O O . PHE A 1 181 ? -6.462 5.308 -14.552 1.00 93.81 181 PHE A O 1
ATOM 1410 N N . HIS A 1 182 ? -5.767 5.344 -12.422 1.00 93.62 182 HIS A N 1
ATOM 1411 C CA . HIS A 1 182 ? -5.752 6.799 -12.332 1.00 93.62 182 HIS A CA 1
ATOM 1412 C C . HIS A 1 182 ? -4.715 7.286 -11.312 1.00 93.62 182 HIS A C 1
ATOM 1414 O O . HIS A 1 182 ? -4.111 6.503 -10.575 1.00 93.62 182 HIS A O 1
ATOM 1420 N N . GLY A 1 183 ? -4.474 8.598 -11.309 1.00 93.00 183 GLY A N 1
ATOM 1421 C CA . GLY A 1 183 ? -3.593 9.260 -10.352 1.00 93.00 183 GLY A CA 1
ATOM 1422 C C . GLY A 1 183 ? -4.374 9.785 -9.150 1.00 93.00 183 GLY A C 1
ATOM 1423 O O . GLY A 1 183 ? -5.132 10.739 -9.298 1.00 93.00 183 GLY A O 1
ATOM 1424 N N . SER A 1 184 ? -4.157 9.221 -7.963 1.00 92.06 184 SER A N 1
ATOM 1425 C CA . SER A 1 184 ? -4.774 9.681 -6.712 1.00 92.06 184 SER A CA 1
ATOM 1426 C C . SER A 1 184 ? -3.837 10.596 -5.921 1.00 92.06 184 SER A C 1
ATOM 1428 O O . SER A 1 184 ? -2.618 10.436 -5.947 1.00 92.06 184 SER A O 1
ATOM 1430 N N . SER A 1 185 ? -4.395 11.582 -5.219 1.00 89.12 185 SER A N 1
ATOM 1431 C CA . SER A 1 185 ? -3.657 12.471 -4.311 1.00 89.12 185 SER A CA 1
ATOM 1432 C C . SER A 1 185 ? -3.575 11.948 -2.872 1.00 89.12 185 SER A C 1
ATOM 1434 O O . SER A 1 185 ? -2.788 12.472 -2.089 1.00 89.12 185 SER A O 1
ATOM 1436 N N . SER A 1 186 ? -4.372 10.937 -2.511 1.00 87.19 186 SER A N 1
ATOM 1437 C CA . SER A 1 186 ? -4.564 10.493 -1.119 1.00 87.19 186 SER A CA 1
ATOM 1438 C C . SER A 1 186 ? -4.267 9.011 -0.885 1.00 87.19 186 SER A C 1
ATOM 1440 O O . SER A 1 186 ? -3.973 8.601 0.241 1.00 87.19 186 SER A O 1
ATOM 1442 N N . ARG A 1 187 ? -4.336 8.194 -1.939 1.00 90.94 187 ARG A N 1
ATOM 1443 C CA . ARG A 1 187 ? -4.121 6.746 -1.887 1.00 90.94 187 ARG A CA 1
ATOM 1444 C C . ARG A 1 187 ? -3.130 6.330 -2.956 1.00 90.94 187 ARG A C 1
ATOM 1446 O O . ARG A 1 187 ? -2.984 7.004 -3.968 1.00 90.94 187 ARG A O 1
ATOM 1453 N N . TRP A 1 188 ? -2.474 5.201 -2.745 1.00 92.94 188 TRP A N 1
ATOM 1454 C CA . TRP A 1 188 ? -1.510 4.650 -3.685 1.00 92.94 188 TRP A CA 1
ATOM 1455 C C . TRP A 1 188 ? -1.722 3.148 -3.844 1.00 92.94 188 TRP A C 1
ATOM 1457 O O . TRP A 1 188 ? -2.093 2.456 -2.897 1.00 92.94 188 TRP A O 1
ATOM 1467 N N . GLY A 1 189 ? -1.500 2.650 -5.059 1.00 92.50 189 GLY A N 1
ATOM 1468 C CA . GLY A 1 189 ? -1.557 1.230 -5.375 1.00 92.50 189 GLY A CA 1
ATOM 1469 C C . GLY A 1 189 ? -0.184 0.570 -5.283 1.00 92.50 189 GLY A C 1
ATOM 1470 O O . GLY A 1 189 ? 0.836 1.161 -5.648 1.00 92.50 189 GLY A O 1
ATOM 1471 N N . ALA A 1 190 ? -0.169 -0.683 -4.835 1.00 94.19 190 ALA A N 1
ATOM 1472 C CA . ALA A 1 190 ? 0.977 -1.567 -4.989 1.00 94.19 190 ALA A CA 1
ATOM 1473 C C . ALA A 1 190 ? 0.821 -2.385 -6.281 1.00 94.19 190 ALA A C 1
ATOM 1475 O O . ALA A 1 190 ? -0.227 -2.982 -6.537 1.00 94.19 190 ALA A O 1
ATOM 1476 N N . PHE A 1 191 ? 1.875 -2.414 -7.091 1.00 95.25 191 PHE A N 1
ATOM 1477 C CA . PHE A 1 191 ? 1.900 -3.112 -8.372 1.00 95.25 191 PHE A CA 1
ATOM 1478 C C . PHE A 1 191 ? 3.036 -4.118 -8.387 1.00 95.25 191 PHE A C 1
ATOM 1480 O O . PHE A 1 191 ? 4.181 -3.760 -8.119 1.00 95.25 191 PHE A O 1
ATOM 1487 N N . THR A 1 192 ? 2.736 -5.368 -8.712 1.00 95.56 192 THR A N 1
ATOM 1488 C CA . THR A 1 192 ? 3.762 -6.355 -9.028 1.00 95.56 192 THR A CA 1
ATOM 1489 C C . THR A 1 192 ? 4.359 -6.005 -10.387 1.00 95.56 192 THR A C 1
ATOM 1491 O O . THR A 1 192 ? 3.626 -5.850 -11.366 1.00 95.56 192 THR A O 1
ATOM 1494 N N . ILE A 1 193 ? 5.681 -5.840 -10.443 1.00 95.38 193 ILE A N 1
ATOM 1495 C CA . ILE A 1 193 ? 6.410 -5.566 -11.684 1.00 95.38 193 ILE A CA 1
ATOM 1496 C C . ILE A 1 193 ? 7.021 -6.862 -12.213 1.00 95.38 193 ILE A C 1
ATOM 1498 O O . ILE A 1 193 ? 7.881 -7.458 -11.571 1.00 95.38 193 ILE A O 1
ATOM 1502 N N . HIS A 1 194 ? 6.575 -7.311 -13.381 1.00 95.19 194 HIS A N 1
ATOM 1503 C CA . HIS A 1 194 ? 7.067 -8.527 -14.026 1.00 95.19 194 HIS A CA 1
ATOM 1504 C C . HIS A 1 194 ? 8.001 -8.173 -15.176 1.00 95.19 194 HIS A C 1
ATOM 1506 O O . HIS A 1 194 ? 7.605 -7.419 -16.061 1.00 95.19 194 HIS A O 1
ATOM 1512 N N . LEU A 1 195 ? 9.211 -8.728 -15.173 1.00 94.25 195 LEU A N 1
ATOM 1513 C CA . LEU A 1 195 ? 10.121 -8.696 -16.316 1.00 94.25 195 LEU A CA 1
ATOM 1514 C C . LEU A 1 195 ? 9.616 -9.653 -17.396 1.00 94.25 195 LEU A C 1
ATOM 1516 O O . LEU A 1 195 ? 9.280 -10.796 -17.086 1.00 94.25 195 LEU A O 1
ATOM 1520 N N . LEU A 1 196 ? 9.585 -9.200 -18.645 1.00 92.19 196 LEU A N 1
ATOM 1521 C CA . LEU A 1 196 ? 9.161 -9.995 -19.796 1.00 92.19 196 LEU A CA 1
ATOM 1522 C C . LEU A 1 196 ? 10.312 -10.157 -20.795 1.00 92.19 196 LEU A C 1
ATOM 1524 O O . LEU A 1 196 ? 11.227 -9.337 -20.827 1.00 92.19 196 LEU A O 1
ATOM 1528 N N . ASP A 1 197 ? 10.248 -11.206 -21.615 1.00 85.94 197 ASP A N 1
ATOM 1529 C CA . ASP A 1 197 ? 11.092 -11.324 -22.809 1.00 85.94 197 ASP A CA 1
ATOM 1530 C C . ASP A 1 197 ? 10.575 -10.379 -23.899 1.00 85.94 197 ASP A C 1
ATOM 1532 O O . ASP A 1 197 ? 9.364 -10.321 -24.143 1.00 85.94 197 ASP A O 1
ATOM 1536 N N . ASP A 1 198 ? 11.479 -9.662 -24.559 1.00 77.75 198 ASP A N 1
ATOM 1537 C CA . ASP A 1 198 ? 11.171 -8.694 -25.611 1.00 77.75 198 ASP A CA 1
ATOM 1538 C C . ASP A 1 198 ? 10.529 -9.352 -26.844 1.00 77.75 198 ASP A C 1
ATOM 1540 O O . ASP A 1 198 ? 9.754 -8.703 -27.544 1.00 77.75 198 ASP A O 1
ATOM 1544 N N . ASN A 1 199 ? 10.773 -10.647 -27.068 1.00 74.31 199 ASN A N 1
ATOM 1545 C CA . ASN A 1 199 ? 10.272 -11.382 -28.234 1.00 74.31 199 ASN A CA 1
ATOM 1546 C C . ASN A 1 199 ? 8.836 -11.910 -28.082 1.00 74.31 199 ASN A C 1
ATOM 1548 O O . ASN A 1 199 ? 8.258 -12.416 -29.045 1.00 74.31 199 ASN A O 1
ATOM 1552 N N . HIS A 1 200 ? 8.246 -11.830 -26.888 1.00 70.38 200 HIS A N 1
ATOM 1553 C CA . HIS A 1 200 ? 6.868 -12.272 -26.679 1.00 70.38 200 HIS A CA 1
ATOM 1554 C C . HIS A 1 200 ? 5.863 -11.178 -27.065 1.00 70.38 200 HIS A C 1
ATOM 1556 O O . HIS A 1 200 ? 6.035 -10.009 -26.721 1.00 70.38 200 HIS A O 1
ATOM 1562 N N . SER A 1 201 ? 4.768 -11.563 -27.724 1.00 75.06 201 SER A N 1
ATOM 1563 C CA . SER A 1 201 ? 3.631 -10.679 -27.994 1.00 75.06 201 SER A CA 1
ATOM 1564 C C . SER A 1 201 ? 2.871 -10.319 -26.707 1.00 75.06 201 SER A C 1
ATOM 1566 O O . SER A 1 201 ? 3.187 -10.775 -25.600 1.00 75.06 201 SER A O 1
ATOM 1568 N N . GLU A 1 202 ? 1.875 -9.440 -26.818 1.00 77.94 202 GLU A N 1
ATOM 1569 C CA . GLU A 1 202 ? 0.930 -9.204 -25.730 1.00 77.94 202 GLU A CA 1
ATOM 1570 C C . GLU A 1 202 ? 0.042 -10.442 -25.558 1.00 77.94 202 GLU A C 1
ATOM 1572 O O . GLU A 1 202 ? -0.781 -10.754 -26.413 1.00 77.94 202 GLU A O 1
ATOM 1577 N N . ALA A 1 203 ? 0.269 -11.185 -24.476 1.00 67.69 203 ALA A N 1
ATOM 1578 C CA . ALA A 1 203 ? -0.505 -12.364 -24.110 1.00 67.69 203 ALA A CA 1
ATOM 1579 C C . ALA A 1 203 ? -1.266 -12.116 -22.799 1.00 67.69 203 ALA A C 1
ATOM 1581 O O . ALA A 1 203 ? -0.804 -11.371 -21.920 1.00 67.69 203 ALA A O 1
ATOM 1582 N N . GLU A 1 204 ? -2.431 -12.756 -22.666 1.00 62.28 204 GLU A N 1
ATOM 1583 C CA . GLU A 1 204 ? -3.199 -12.778 -21.414 1.00 62.28 204 GLU A CA 1
ATOM 1584 C C . GLU A 1 204 ? -2.454 -13.553 -20.321 1.00 62.28 204 GLU A C 1
ATOM 1586 O O . GLU A 1 204 ? -2.393 -13.105 -19.175 1.00 62.28 204 GLU A O 1
ATOM 1591 N N . VAL A 1 205 ? -1.816 -14.671 -20.686 1.00 71.19 205 VAL A N 1
ATOM 1592 C CA . VAL A 1 205 ? -0.992 -15.467 -19.772 1.00 71.19 205 VAL A CA 1
ATOM 1593 C C . VAL A 1 205 ? 0.406 -14.865 -19.685 1.00 71.19 205 VAL A C 1
ATOM 1595 O O . VAL A 1 205 ? 1.125 -14.757 -20.678 1.00 71.19 205 VAL A O 1
ATOM 1598 N N . LEU A 1 206 ? 0.797 -14.476 -18.473 1.00 75.19 206 LEU A N 1
ATOM 1599 C CA . LEU A 1 206 ? 2.127 -13.954 -18.193 1.00 75.19 206 LEU A CA 1
ATOM 1600 C C . LEU A 1 206 ? 3.118 -15.096 -17.981 1.00 75.19 206 LEU A C 1
ATOM 1602 O O . LEU A 1 206 ? 2.882 -15.972 -17.153 1.00 75.19 206 LEU A O 1
ATOM 1606 N N . THR A 1 207 ? 4.265 -15.021 -18.652 1.00 81.56 207 THR A N 1
ATOM 1607 C CA . THR A 1 207 ? 5.459 -15.834 -18.383 1.00 81.56 207 THR A CA 1
ATOM 1608 C C . THR A 1 207 ? 6.581 -14.924 -17.866 1.00 81.56 207 THR A C 1
ATOM 1610 O O . THR A 1 207 ? 7.436 -14.479 -18.634 1.00 81.56 207 THR A O 1
ATOM 1613 N N . PRO A 1 208 ? 6.564 -14.546 -16.571 1.00 82.06 208 PRO A N 1
ATOM 1614 C CA . PRO A 1 208 ? 7.556 -13.635 -16.022 1.00 82.06 208 PRO A CA 1
ATOM 1615 C C . PRO A 1 208 ? 8.940 -14.274 -16.031 1.00 82.06 208 PRO A C 1
ATOM 1617 O O . PRO A 1 208 ? 9.110 -15.427 -15.640 1.00 82.06 208 PRO A O 1
ATOM 1620 N N . ARG A 1 209 ? 9.942 -13.487 -16.404 1.00 89.19 209 ARG A N 1
ATOM 1621 C CA . ARG A 1 209 ? 11.348 -13.855 -16.275 1.00 89.19 209 ARG A CA 1
ATOM 1622 C C . ARG A 1 209 ? 11.868 -13.452 -14.896 1.00 89.19 209 ARG A C 1
ATOM 1624 O O . ARG A 1 209 ? 11.501 -12.399 -14.372 1.00 89.19 209 ARG A O 1
ATOM 1631 N N . GLU A 1 210 ? 12.756 -14.255 -14.321 1.00 90.69 210 GLU A N 1
ATOM 1632 C CA . GLU A 1 210 ? 13.491 -13.885 -13.109 1.00 90.69 210 GLU A CA 1
ATOM 1633 C C . GLU A 1 210 ? 14.648 -12.916 -13.405 1.00 90.69 210 GLU A C 1
ATOM 1635 O O . GLU A 1 210 ? 15.211 -12.887 -14.503 1.00 90.69 210 GLU A O 1
ATOM 1640 N N . GLY A 1 211 ? 15.027 -12.115 -12.409 1.00 90.19 211 GLY A N 1
ATOM 1641 C CA . GLY A 1 211 ? 16.148 -11.178 -12.500 1.00 90.19 211 GLY A CA 1
ATOM 1642 C C . GLY A 1 211 ? 15.792 -9.762 -12.065 1.00 90.19 211 GLY A C 1
ATOM 1643 O O . GLY A 1 211 ? 14.696 -9.496 -11.571 1.00 90.19 211 GLY A O 1
ATOM 1644 N N . TYR A 1 212 ? 16.741 -8.844 -12.232 1.00 91.44 212 TYR A N 1
ATOM 1645 C CA . TYR A 1 212 ? 16.561 -7.433 -11.899 1.00 91.44 212 TYR A CA 1
ATOM 1646 C C . TYR A 1 212 ? 16.027 -6.637 -13.092 1.00 91.44 212 TYR A C 1
ATOM 1648 O O . TYR A 1 212 ? 16.340 -6.924 -14.246 1.00 91.44 212 TYR A O 1
ATOM 1656 N N . ILE A 1 213 ? 15.211 -5.626 -12.804 1.00 91.19 213 ILE A N 1
ATOM 1657 C CA . ILE A 1 2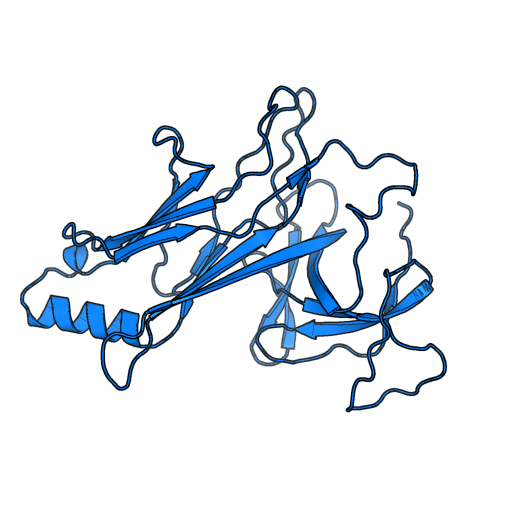13 ? 14.675 -4.704 -13.803 1.00 91.19 213 ILE A CA 1
ATOM 1658 C C . ILE A 1 213 ? 15.753 -3.677 -14.153 1.00 91.19 213 ILE A C 1
ATOM 1660 O O . ILE A 1 213 ? 16.250 -2.964 -13.276 1.00 91.19 213 ILE A O 1
ATOM 1664 N N . HIS A 1 214 ? 16.081 -3.569 -15.439 1.00 91.25 214 HIS A N 1
ATOM 1665 C CA . HIS A 1 214 ? 17.026 -2.591 -15.966 1.00 91.25 214 HIS A CA 1
ATOM 1666 C C . HIS A 1 214 ? 16.308 -1.565 -16.853 1.00 91.25 214 HIS A C 1
ATOM 1668 O O . HIS A 1 214 ? 15.188 -1.774 -17.319 1.00 91.25 214 HIS A O 1
ATOM 1674 N N . TYR A 1 215 ? 16.952 -0.424 -17.101 1.00 91.88 215 TYR A N 1
ATOM 1675 C CA . TYR A 1 215 ? 16.473 0.482 -18.144 1.00 91.88 215 TYR A CA 1
ATOM 1676 C C . TYR A 1 215 ? 16.578 -0.210 -19.508 1.00 91.88 215 TYR A C 1
ATOM 1678 O O . TYR A 1 215 ? 17.583 -0.850 -19.798 1.00 91.88 215 TYR A O 1
ATOM 1686 N N . GLY A 1 216 ? 15.538 -0.076 -20.324 1.00 91.25 216 GLY A N 1
ATOM 1687 C CA . GLY A 1 216 ? 15.355 -0.809 -21.575 1.00 91.25 216 GLY A CA 1
ATOM 1688 C C . GLY A 1 216 ? 14.554 -2.102 -21.419 1.00 91.25 216 GLY A C 1
ATOM 1689 O O . GLY A 1 216 ? 14.047 -2.591 -22.417 1.00 91.25 216 GLY A O 1
ATOM 1690 N N . SER A 1 217 ? 14.373 -2.623 -20.199 1.00 93.25 217 SER A N 1
ATOM 1691 C CA . SER A 1 217 ? 13.587 -3.840 -19.980 1.00 93.25 217 SER A CA 1
ATOM 1692 C C . SER A 1 217 ? 12.107 -3.639 -20.308 1.00 93.25 217 SER A C 1
ATOM 1694 O O . SER A 1 217 ? 11.493 -2.660 -19.860 1.00 93.25 217 SER A O 1
ATOM 1696 N N . THR A 1 218 ? 11.524 -4.617 -21.003 1.00 94.12 218 THR A N 1
ATOM 1697 C CA . THR A 1 218 ? 10.073 -4.752 -21.132 1.00 94.12 218 THR A CA 1
ATOM 1698 C C . THR A 1 218 ? 9.483 -5.340 -19.854 1.00 94.12 218 THR A C 1
ATOM 1700 O O . THR A 1 218 ? 9.932 -6.369 -19.347 1.00 94.12 218 THR A O 1
ATOM 1703 N N . VAL A 1 219 ? 8.463 -4.681 -19.313 1.00 94.69 219 VAL A N 1
ATOM 1704 C CA . VAL A 1 219 ? 7.798 -5.064 -18.070 1.00 94.69 219 VAL A CA 1
ATOM 1705 C C . VAL A 1 219 ? 6.281 -5.025 -18.202 1.00 94.69 219 VAL A C 1
ATOM 1707 O O . VAL A 1 219 ? 5.731 -4.332 -19.059 1.00 94.69 219 VAL A O 1
ATOM 1710 N N . LYS A 1 220 ? 5.594 -5.717 -17.294 1.00 94.56 220 LYS A N 1
ATOM 1711 C CA . LYS A 1 220 ? 4.156 -5.547 -17.056 1.00 94.56 220 LYS A CA 1
ATOM 1712 C C . LYS A 1 220 ? 3.909 -5.185 -15.602 1.00 94.56 220 LYS A C 1
ATOM 1714 O O . LYS A 1 220 ? 4.505 -5.774 -14.701 1.00 94.56 220 LYS A O 1
ATOM 1719 N N . LEU A 1 221 ? 3.032 -4.211 -15.384 1.00 94.94 221 LEU A N 1
ATOM 1720 C CA . LEU A 1 221 ? 2.585 -3.807 -14.055 1.00 94.94 221 LEU A CA 1
ATOM 1721 C C . LEU A 1 221 ? 1.217 -4.416 -13.786 1.00 94.94 221 LEU A C 1
ATOM 1723 O O . LEU A 1 221 ? 0.288 -4.187 -14.557 1.00 94.94 221 LEU A O 1
ATOM 1727 N N . VAL A 1 222 ? 1.098 -5.156 -12.688 1.00 94.31 222 VAL A N 1
ATOM 1728 C CA . VAL A 1 222 ? -0.141 -5.824 -12.276 1.00 94.31 222 VAL A CA 1
ATOM 1729 C C . VAL A 1 222 ? -0.532 -5.321 -10.894 1.00 94.31 222 VAL A C 1
ATOM 1731 O O . VAL A 1 222 ? 0.260 -5.406 -9.958 1.00 94.31 222 VAL A O 1
ATOM 1734 N N . CYS A 1 223 ? -1.736 -4.773 -10.742 1.00 93.75 223 CYS A N 1
ATOM 1735 C CA . CYS A 1 223 ? -2.245 -4.326 -9.450 1.00 93.75 223 CYS A CA 1
ATOM 1736 C C . CYS A 1 223 ? -2.325 -5.511 -8.486 1.00 93.75 223 CYS A C 1
ATOM 1738 O O . CYS A 1 223 ? -2.992 -6.503 -8.775 1.00 93.75 223 CYS A O 1
ATOM 1740 N N . SER A 1 224 ? -1.685 -5.404 -7.320 1.00 91.31 224 SER A N 1
ATOM 1741 C CA . SER A 1 224 ? -1.622 -6.517 -6.36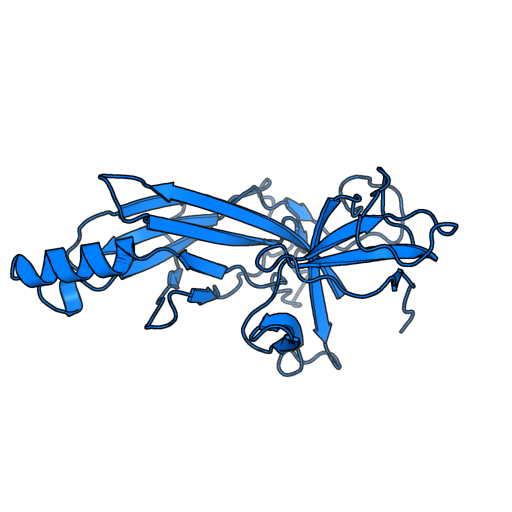7 1.00 91.31 224 SER A CA 1
ATOM 1742 C C . SER A 1 224 ? -2.949 -6.811 -5.667 1.00 91.31 224 SER A C 1
ATOM 1744 O O . SER A 1 224 ? -3.034 -7.805 -4.954 1.00 91.31 224 SER A O 1
ATOM 1746 N N . VAL A 1 225 ? -3.937 -5.921 -5.801 1.00 88.69 225 VAL A N 1
ATOM 1747 C CA . VAL A 1 225 ? -5.267 -6.060 -5.190 1.00 88.69 225 VAL A CA 1
ATOM 1748 C C . VAL A 1 225 ? -6.275 -6.572 -6.213 1.00 88.69 225 VAL A C 1
ATOM 1750 O O . VAL A 1 225 ? -6.935 -7.572 -5.969 1.00 88.69 225 VAL A O 1
ATOM 1753 N N . THR A 1 226 ? -6.387 -5.912 -7.369 1.00 90.50 226 THR A N 1
ATOM 1754 C CA . THR A 1 226 ? -7.431 -6.223 -8.360 1.00 90.50 226 THR A CA 1
ATOM 1755 C C . THR A 1 226 ? -6.985 -7.199 -9.445 1.00 90.50 226 THR A C 1
ATOM 1757 O O . THR A 1 226 ? -7.812 -7.645 -10.232 1.00 90.50 226 THR A O 1
ATOM 1760 N N . GLY A 1 227 ? -5.681 -7.476 -9.562 1.00 91.75 227 GLY A N 1
ATOM 1761 C CA . GLY A 1 227 ? -5.114 -8.256 -10.666 1.00 91.75 227 GLY A CA 1
ATOM 1762 C C . GLY A 1 227 ? -5.107 -7.528 -12.016 1.00 91.75 227 GLY A C 1
ATOM 1763 O O . GLY A 1 227 ? -4.578 -8.057 -12.989 1.00 91.75 227 GLY A O 1
ATOM 1764 N N . MET A 1 228 ? -5.645 -6.305 -12.096 1.00 93.12 228 MET A N 1
ATOM 1765 C CA . MET A 1 228 ? -5.636 -5.528 -13.333 1.00 93.12 228 MET A CA 1
ATOM 1766 C C . MET A 1 228 ? -4.215 -5.216 -13.776 1.00 93.12 228 MET A C 1
ATOM 1768 O O . MET A 1 228 ? -3.397 -4.738 -12.986 1.00 93.12 228 MET A O 1
ATOM 1772 N N . ALA A 1 229 ? -3.944 -5.428 -15.058 1.00 92.75 229 ALA A N 1
ATOM 1773 C CA . ALA A 1 229 ? -2.632 -5.219 -15.639 1.00 92.75 229 ALA A CA 1
ATOM 1774 C C . ALA A 1 229 ? -2.630 -4.048 -16.624 1.00 92.75 229 ALA A C 1
ATOM 1776 O O . ALA A 1 229 ? -3.600 -3.824 -17.344 1.00 92.75 229 ALA A O 1
ATOM 1777 N N . GLN A 1 230 ? -1.522 -3.315 -16.659 1.00 91.44 230 GLN A N 1
ATOM 1778 C CA . GLN A 1 230 ? -1.214 -2.418 -17.769 1.00 91.44 230 GLN A CA 1
ATOM 1779 C C . GLN A 1 230 ? -0.786 -3.226 -19.007 1.00 91.44 230 GLN A C 1
ATOM 1781 O O . GLN A 1 230 ? -0.369 -4.385 -18.861 1.00 91.44 230 GLN A O 1
ATOM 1786 N N . PRO A 1 231 ? -0.819 -2.615 -20.206 1.00 91.88 231 PRO A N 1
ATOM 1787 C CA . PRO A 1 231 ? -0.131 -3.145 -21.377 1.00 91.88 231 PRO A CA 1
ATOM 1788 C C . PRO A 1 231 ? 1.369 -3.342 -21.125 1.00 91.88 231 PRO A C 1
ATOM 1790 O O . PRO A 1 231 ? 1.910 -2.947 -20.087 1.00 91.88 231 PRO A O 1
ATOM 1793 N N . ARG A 1 232 ? 2.072 -3.945 -22.086 1.00 91.75 232 ARG A N 1
ATOM 1794 C CA . ARG A 1 232 ? 3.540 -4.053 -22.031 1.00 91.75 232 ARG A CA 1
ATOM 1795 C C . ARG A 1 232 ? 4.167 -2.653 -22.029 1.00 91.75 232 ARG A C 1
ATOM 1797 O O . ARG A 1 232 ? 3.834 -1.813 -22.860 1.00 91.75 232 ARG A O 1
ATOM 1804 N N . LEU A 1 233 ? 5.092 -2.406 -21.105 1.00 93.69 233 LEU A N 1
ATOM 1805 C CA . LEU A 1 233 ? 5.780 -1.123 -20.936 1.00 93.69 233 LEU A CA 1
ATOM 1806 C C . LEU A 1 233 ? 7.289 -1.318 -21.051 1.00 93.69 233 LEU A C 1
ATOM 1808 O O . LEU A 1 233 ? 7.813 -2.325 -20.593 1.00 93.69 233 LEU A O 1
ATOM 1812 N N . VAL A 1 234 ? 8.007 -0.327 -21.576 1.00 93.94 234 VAL A N 1
ATOM 1813 C CA . VAL A 1 234 ? 9.478 -0.318 -21.566 1.00 93.94 234 VAL A CA 1
ATOM 1814 C C . VAL A 1 234 ? 9.962 0.703 -20.546 1.00 93.94 234 VAL A C 1
ATOM 1816 O O . VAL A 1 234 ? 9.669 1.895 -20.658 1.00 93.94 234 VAL A O 1
ATOM 1819 N N . ILE A 1 235 ? 10.721 0.252 -19.546 1.00 93.31 235 ILE A N 1
ATOM 1820 C CA . ILE A 1 235 ? 11.250 1.136 -18.501 1.00 93.31 235 ILE A CA 1
ATOM 1821 C C . ILE A 1 235 ? 12.378 1.992 -19.074 1.00 93.31 235 ILE A C 1
ATOM 1823 O O . ILE A 1 235 ? 13.382 1.476 -19.555 1.00 93.31 235 ILE A O 1
ATOM 1827 N N . ARG A 1 236 ? 12.254 3.318 -18.992 1.00 92.06 236 ARG A N 1
ATOM 1828 C CA . ARG A 1 236 ? 13.272 4.261 -19.478 1.00 92.06 236 ARG A CA 1
ATOM 1829 C C . ARG A 1 236 ? 13.782 5.162 -18.367 1.00 92.06 236 ARG A C 1
ATOM 1831 O O . ARG A 1 236 ? 13.055 5.506 -17.436 1.00 92.06 236 ARG A O 1
ATOM 1838 N N . LYS A 1 237 ? 15.050 5.557 -18.484 1.00 88.62 237 LYS A N 1
ATOM 1839 C CA . LYS A 1 237 ? 15.655 6.548 -17.599 1.00 88.62 237 LYS A CA 1
ATOM 1840 C C . LYS A 1 237 ? 15.217 7.932 -18.058 1.00 88.62 237 LYS A C 1
ATOM 1842 O O . LYS A 1 237 ? 15.458 8.300 -19.202 1.00 88.62 237 LYS A O 1
ATOM 1847 N N . VAL A 1 238 ? 14.605 8.690 -17.158 1.00 83.25 238 VAL A N 1
ATOM 1848 C CA . VAL A 1 238 ? 14.319 10.109 -17.380 1.00 83.25 238 VAL A CA 1
ATOM 1849 C C . VAL A 1 238 ? 15.504 10.904 -16.844 1.00 83.25 238 VAL A C 1
ATOM 1851 O O . VAL A 1 238 ? 15.904 10.716 -15.694 1.00 83.25 238 VAL A O 1
ATOM 1854 N N . VAL A 1 239 ? 16.085 11.754 -17.684 1.00 77.00 239 VAL A N 1
ATOM 1855 C CA . VAL A 1 239 ? 17.085 12.743 -17.273 1.00 77.00 239 VAL A CA 1
ATOM 1856 C C . VAL A 1 239 ? 16.364 14.086 -17.290 1.00 77.00 239 VAL A C 1
ATOM 1858 O O . VAL A 1 239 ? 15.876 14.489 -18.343 1.00 77.00 239 VAL A O 1
ATOM 1861 N N . GLN A 1 240 ? 16.201 14.686 -16.111 1.00 58.50 240 GLN A N 1
ATOM 1862 C CA . GLN A 1 240 ? 15.720 16.061 -15.947 1.00 58.50 240 GLN A CA 1
ATOM 1863 C C . GLN A 1 240 ? 16.910 17.007 -15.876 1.00 58.50 240 GLN A C 1
ATOM 1865 O O . GLN A 1 240 ? 17.941 16.586 -15.297 1.00 58.50 240 GLN A O 1
#

Organism: Rhipicephalus microplus (NCBI:txid6941)

Sequence (240 aa):
MVSPVAATTVADSKRELSLNIIVILNAVVVQKSYGNKKQFIFPPSCVYLLGDGWQGKREQLLRAGESEHGAHLCAFIGIGNSDQDKQQLDFGEQNYCATRTPFFSNSDKRKPFMLSINLFHDNGEDVGLFQSKRIKLISMPSKSLNTAQICIASGTRVAILNQLGSHTVNMRYLIVDSKNFHGSSSRWGAFTIHLLDDNHSEAEVLTPREGYIHYGSTVKLVCSVTGMAQPRLVIRKVVQ

InterPro domains:
  IPR008967 p53-like transcription factor, DNA-binding domain superfamily [SSF49417] (16-143)
  IPR015350 Beta-trefoil DNA-binding domain [PF09270] (178-238)
  IPR015350 Beta-trefoil DNA-binding domain [SM01268] (150-240)
  IPR015351 RBP-J/Cbf11/Cbf12, DNA binding [PF09271] (22-144)
  IPR015351 RBP-J/Cbf11/Cbf12, DNA binding [SM01267] (21-148)
  IPR036358 Beta-trefoil domain superfamily [SSF110217] (149-238)
  IPR037095 RBP-J/Cbf11, DNA binding domain superfamily [G3DSA:2.60.40.1450] (4-164)
  IPR040159 Suppressor of hairless-like [PTHR10665] (13-238)

pLDDT: mean 83.07, std 12.24, range [47.56, 95.94]

Foldseek 3Di:
DKFFKDKDWDWDDDDPDKIWIKIKIATQEAEADEDPGFDFGPPFIKMATDICVLVVQLVVCVVVVHDNQQSAKKKWKDKADDPPDTDIFHCPPVSMGGDDTDHHHPPDPDAFIWIWIWMAGSNGHTPGIDITPTYGYDYPDDPDPPDPVRFAKQQTKMKDWDDDPPDLQRIFTWDADPNDTDTDSGDHFIWGKFFDDPPDDFDPDDDGDTDTDDQQTWIKTATPPPRDIDTIDGHHDDDD